Protein AF-A0A2N9NEQ3-F1 (afdb_monomer_lite)

Radius of gyration: 30.58 Å; chains: 1; bounding box: 87×59×109 Å

Sequence (287 aa):
MKTKKPVLGTISIVSLAALAAQISSAQPAGSITNQITGSTNVLWDFSQLTGELQTITLNVVKVSRGQTNGTEVSFTDSFTQDGRGKLAGSGITLVTLIPDVTQPETNTFDAKYVTRGSVTSSKGVARLTFSVTLSGRTVVGNSKHPAAERSFTAKANYALKFDAKAGQVSGRVVESAAATGLGSITETKPITDTLPSDLGDGTWTLVLNFAEAVGDKLSGIGTVTLETGQTYPFAFTGTYTSNTGESKLNLKGTGAGLGSMLKVTLHGSQLTGIMGQVAGQTVDVKE

pLDDT: mean 86.37, std 16.81, range [40.38, 98.75]

Foldseek 3Di:
DDDDDDDDDDPPPPPPPPPPPLPQFDAAAFKFKDKDADLQFFDWWCQLVQPPQQWFWAFCPDDPDDDGFTKTKGWGDTWGFFFQQKIWDWDKTWIWIQRGPVDGPTWIDIWIKIKIWGWAAGRNKIWIWIKMKIWDWTFDDDPVGHTDTWIKMKMKIWTWIQHLVVQKIWGKMWIKMDTPPPGMDIDMDIDIGGDDCSRPSRMKMKMWHWDDDDVQKTWGKIWIATPNRDIWIWTKIWGADSSQQKIWIWTATDDRSHPWIWIWIDRNSHTAWIFTGTSNYTGTDGD

Structure (mmCIF, N/CA/C/O backbone):
data_AF-A0A2N9NEQ3-F1
#
_entry.id   AF-A0A2N9NEQ3-F1
#
loop_
_atom_site.group_PDB
_atom_site.id
_atom_site.type_symbol
_atom_site.label_atom_id
_atom_site.label_alt_id
_atom_site.label_comp_id
_atom_site.label_asym_id
_atom_site.label_entity_id
_atom_site.label_seq_id
_atom_site.pdbx_PDB_ins_code
_atom_site.Cartn_x
_atom_site.Cartn_y
_atom_site.Cartn_z
_atom_site.occupancy
_atom_site.B_iso_or_equiv
_atom_site.auth_seq_id
_atom_site.auth_comp_id
_atom_site.auth_asym_id
_atom_site.auth_atom_id
_atom_site.pdbx_PDB_model_num
ATOM 1 N N . MET A 1 1 ? -62.671 -43.941 70.090 1.00 48.66 1 MET A N 1
ATOM 2 C CA . MET A 1 1 ? -61.224 -43.743 69.844 1.00 48.66 1 MET A CA 1
ATOM 3 C C . MET A 1 1 ? -60.913 -44.021 68.380 1.00 48.66 1 MET A C 1
ATOM 5 O O . MET A 1 1 ? -61.078 -45.159 67.967 1.00 48.66 1 MET A O 1
ATOM 9 N N . LYS A 1 2 ? -60.494 -43.003 67.616 1.00 43.22 2 LYS A N 1
ATOM 10 C CA . LYS A 1 2 ? -59.457 -43.070 66.563 1.00 43.22 2 LYS A CA 1
ATOM 11 C C . LYS A 1 2 ? -59.250 -41.663 65.980 1.00 43.22 2 LYS A C 1
ATOM 13 O O . LYS A 1 2 ? -60.035 -41.141 65.202 1.00 43.22 2 LYS A O 1
ATOM 18 N N . THR A 1 3 ? -58.217 -41.056 66.548 1.00 40.38 3 THR A N 1
ATOM 19 C CA . THR A 1 3 ? -57.356 -39.935 66.147 1.00 40.38 3 THR A CA 1
ATOM 20 C C . THR A 1 3 ? -57.490 -39.353 64.733 1.00 40.38 3 THR A C 1
ATOM 22 O O . THR A 1 3 ? -57.254 -40.036 63.740 1.00 40.38 3 THR A O 1
ATOM 25 N N . LYS A 1 4 ? -57.708 -38.029 64.689 1.00 45.38 4 LYS A N 1
ATOM 26 C CA . LYS A 1 4 ? -57.378 -37.126 63.573 1.00 45.38 4 LYS A CA 1
ATOM 27 C C . LYS A 1 4 ? -55.852 -36.944 63.467 1.00 45.38 4 LYS A C 1
ATOM 29 O O . LYS A 1 4 ? -55.186 -36.853 64.496 1.00 45.38 4 LYS A O 1
ATOM 34 N N . LYS A 1 5 ? -55.322 -36.786 62.250 1.00 42.53 5 LYS A N 1
ATOM 35 C CA . LYS A 1 5 ? -54.028 -36.128 61.984 1.00 42.53 5 LYS A CA 1
ATOM 36 C C . LYS A 1 5 ? -54.203 -35.124 60.836 1.00 42.53 5 LYS A C 1
ATOM 38 O O . LYS A 1 5 ? -54.590 -35.553 59.752 1.00 42.53 5 LYS A O 1
ATOM 43 N N . PRO A 1 6 ? -53.939 -33.824 61.042 1.00 51.75 6 PRO A N 1
ATOM 44 C CA . PRO A 1 6 ? -53.767 -32.872 59.956 1.00 51.75 6 PRO A CA 1
ATOM 45 C C . PRO A 1 6 ? -52.296 -32.879 59.515 1.00 51.75 6 PRO A C 1
ATOM 47 O O . PRO A 1 6 ? -51.398 -32.864 60.354 1.00 51.75 6 PRO A O 1
ATOM 50 N N . VAL A 1 7 ? -52.041 -32.897 58.208 1.00 45.59 7 VAL A N 1
ATOM 51 C CA . VAL A 1 7 ? -50.709 -32.630 57.650 1.00 45.59 7 VAL A CA 1
ATOM 52 C C . VAL A 1 7 ? -50.795 -31.286 56.936 1.00 45.59 7 VAL A C 1
ATOM 54 O O . VAL A 1 7 ? -51.298 -31.191 55.821 1.00 45.59 7 VAL A O 1
ATOM 57 N N . LEU A 1 8 ? -50.367 -30.236 57.642 1.00 45.56 8 LEU A N 1
ATOM 58 C CA . LEU A 1 8 ? -50.057 -28.927 57.076 1.00 45.56 8 LEU A CA 1
ATOM 59 C C . LEU A 1 8 ? -48.739 -29.065 56.303 1.00 45.56 8 LEU A C 1
ATOM 61 O O . LEU A 1 8 ? -47.691 -29.279 56.908 1.00 45.56 8 LEU A O 1
ATOM 65 N N . GLY A 1 9 ? -48.797 -28.966 54.978 1.00 42.09 9 GLY A N 1
ATOM 66 C CA . GLY A 1 9 ? -47.620 -28.812 54.127 1.00 42.09 9 GLY A CA 1
ATOM 67 C C . GLY A 1 9 ? -47.452 -27.345 53.753 1.00 42.09 9 GLY A C 1
ATOM 68 O O . GLY A 1 9 ? -48.099 -26.867 52.826 1.00 42.09 9 GLY A O 1
ATOM 69 N N . THR A 1 10 ? -46.613 -26.623 54.489 1.00 44.12 10 THR A N 1
ATOM 70 C CA . THR A 1 10 ? -46.221 -25.246 54.174 1.00 44.12 10 THR A CA 1
ATOM 71 C C . THR A 1 10 ? -45.213 -25.281 53.024 1.00 44.12 10 THR A C 1
ATOM 73 O O . THR A 1 10 ? -44.070 -25.691 53.216 1.00 44.12 10 THR A O 1
ATOM 76 N N . ILE A 1 11 ? -45.623 -24.885 51.817 1.00 42.94 11 ILE A N 1
ATOM 77 C CA . ILE A 1 11 ? -44.700 -24.669 50.695 1.00 42.94 11 ILE A CA 1
ATOM 78 C C . ILE A 1 11 ? -44.130 -23.257 50.846 1.00 42.94 11 ILE A C 1
ATOM 80 O O . ILE A 1 11 ? -44.766 -22.271 50.479 1.00 42.94 11 ILE A O 1
ATOM 84 N N . SER A 1 12 ? -42.932 -23.160 51.421 1.00 40.62 12 SER A N 1
ATOM 85 C CA . SER A 1 12 ? -42.130 -21.937 51.395 1.00 40.62 12 SER A CA 1
ATOM 86 C C . SER A 1 12 ? -41.572 -21.741 49.986 1.00 40.62 12 SER A C 1
ATOM 88 O O . SER A 1 12 ? -40.607 -22.395 49.594 1.00 40.62 12 SER A O 1
ATOM 90 N N . ILE A 1 13 ? -42.179 -20.836 49.219 1.00 43.28 13 ILE A N 1
ATOM 91 C CA . ILE A 1 13 ? -41.595 -20.310 47.983 1.00 43.28 13 ILE A CA 1
ATOM 92 C C . ILE A 1 13 ? -40.469 -19.364 48.406 1.00 43.28 13 ILE A C 1
ATOM 94 O O . ILE A 1 13 ? -40.703 -18.210 48.757 1.00 43.28 13 ILE A O 1
ATOM 98 N N . VAL A 1 14 ? -39.237 -19.870 48.420 1.00 45.62 14 VAL A N 1
ATOM 99 C CA . VAL A 1 14 ? -38.039 -19.034 48.516 1.00 45.62 14 VAL A CA 1
ATOM 100 C C . VAL A 1 14 ? -37.856 -18.376 47.152 1.00 45.62 14 VAL A C 1
ATOM 102 O O . VAL A 1 14 ? -37.257 -18.939 46.239 1.00 45.62 14 VAL A O 1
ATOM 105 N N . SER A 1 15 ? -38.419 -17.183 46.990 1.00 45.06 15 SER A N 1
ATOM 106 C CA . SER A 1 15 ? -38.088 -16.284 45.891 1.00 45.06 15 SER A CA 1
ATOM 107 C C . SER A 1 15 ? -36.647 -15.799 46.078 1.00 45.06 15 SER A C 1
ATOM 109 O O . SER A 1 15 ? -36.397 -14.800 46.751 1.00 45.06 15 SER A O 1
ATOM 111 N N . LEU A 1 16 ? -35.695 -16.546 45.509 1.00 45.56 16 LEU A N 1
ATOM 112 C CA . LEU A 1 16 ? -34.324 -16.097 45.276 1.00 45.56 16 LEU A CA 1
ATOM 113 C C . LEU A 1 16 ? -34.397 -14.901 44.314 1.00 45.56 16 LEU A C 1
ATOM 115 O O . LEU A 1 16 ? -34.481 -15.063 43.097 1.00 45.56 16 LEU A O 1
ATOM 119 N N . ALA A 1 17 ? -34.411 -13.688 44.861 1.00 52.09 17 ALA A N 1
ATOM 120 C CA . ALA A 1 17 ? -34.136 -12.488 44.090 1.00 52.09 17 ALA A CA 1
ATOM 121 C C . ALA A 1 17 ? -32.666 -12.561 43.658 1.00 52.09 17 ALA A C 1
ATOM 123 O O . ALA A 1 17 ? -31.763 -12.241 44.430 1.00 52.09 17 ALA A O 1
ATOM 124 N N . ALA A 1 18 ? -32.421 -13.052 42.443 1.00 52.78 18 ALA A N 1
ATOM 125 C CA . ALA A 1 18 ? -31.129 -12.929 41.795 1.00 52.78 18 ALA A CA 1
ATOM 126 C C . ALA A 1 18 ? -30.879 -11.435 41.570 1.00 52.78 18 ALA A C 1
ATOM 128 O O . ALA A 1 18 ? -31.368 -10.838 40.611 1.00 52.78 18 ALA A O 1
ATOM 129 N N . LEU A 1 19 ? -30.160 -10.818 42.506 1.00 47.53 19 LEU A N 1
ATOM 130 C CA . LEU A 1 19 ? -29.589 -9.496 42.343 1.00 47.53 19 LEU A CA 1
ATOM 131 C C . LEU A 1 19 ? -28.514 -9.636 41.260 1.00 47.53 19 LEU A C 1
ATOM 133 O O . LEU A 1 19 ? -27.358 -9.938 41.551 1.00 47.53 19 LEU A O 1
ATOM 137 N N . ALA A 1 20 ? -28.918 -9.525 39.994 1.00 53.88 20 ALA A N 1
ATOM 138 C CA . ALA A 1 20 ? -27.988 -9.380 38.890 1.00 53.88 20 ALA A CA 1
ATOM 139 C C . ALA A 1 20 ? -27.213 -8.093 39.169 1.00 53.88 20 ALA A C 1
ATOM 141 O O . ALA A 1 20 ? -27.740 -6.996 38.989 1.00 53.88 20 ALA A O 1
ATOM 142 N N . ALA A 1 21 ? -26.001 -8.233 39.704 1.00 50.25 21 ALA A N 1
ATOM 143 C CA . ALA A 1 21 ? -25.069 -7.135 39.824 1.00 50.25 21 ALA A CA 1
ATOM 144 C C . ALA A 1 21 ? -24.876 -6.594 38.407 1.00 50.25 21 ALA A C 1
ATOM 146 O O . ALA A 1 21 ? -24.200 -7.213 37.585 1.00 50.25 21 ALA A O 1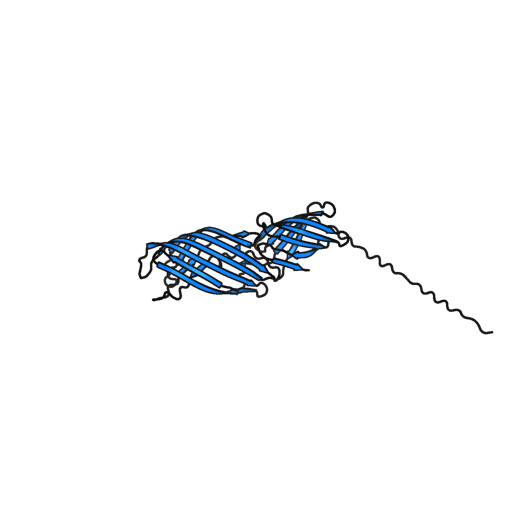
ATOM 147 N N . GLN A 1 22 ? -25.548 -5.486 38.095 1.00 54.34 22 GLN A N 1
ATOM 148 C CA . GLN A 1 22 ? -25.244 -4.704 36.914 1.00 54.34 22 GLN A CA 1
ATOM 149 C C . GLN A 1 22 ? -23.829 -4.196 37.139 1.00 54.34 22 GLN A C 1
ATOM 151 O O . GLN A 1 22 ? -23.606 -3.230 37.866 1.00 54.34 22 GLN A O 1
ATOM 156 N N . ILE A 1 23 ? -22.861 -4.919 36.585 1.00 57.09 23 ILE A N 1
ATOM 157 C CA . ILE A 1 23 ? -21.494 -4.445 36.478 1.00 57.09 23 ILE A CA 1
ATOM 158 C C . ILE A 1 23 ? -21.593 -3.283 35.497 1.00 57.09 23 ILE A C 1
ATOM 160 O O . ILE A 1 23 ? -21.572 -3.482 34.286 1.00 57.09 23 ILE A O 1
ATOM 164 N N . SER A 1 24 ? -21.804 -2.073 36.015 1.00 62.72 24 SER A N 1
ATOM 165 C CA . SER A 1 24 ? -21.681 -0.865 35.218 1.00 62.72 24 SER A CA 1
ATOM 166 C C . SER A 1 24 ? -20.237 -0.838 34.739 1.00 62.72 24 SER A C 1
ATOM 168 O O . SER A 1 24 ? -19.327 -0.572 35.531 1.00 62.72 24 SER A O 1
ATOM 170 N N . SER A 1 25 ? -19.998 -1.189 33.478 1.00 78.38 25 SER A N 1
ATOM 171 C CA . SER A 1 25 ? -18.669 -1.013 32.912 1.00 78.38 25 SER A CA 1
ATOM 172 C C . SER A 1 25 ? -18.312 0.465 33.029 1.00 78.38 25 SER A C 1
ATOM 174 O O . SER A 1 25 ? -19.167 1.334 32.854 1.00 78.38 25 SER A O 1
ATOM 176 N N . ALA A 1 26 ? -17.066 0.776 33.357 1.00 86.38 26 ALA A N 1
ATOM 177 C CA . ALA A 1 26 ? -16.624 2.157 33.286 1.00 86.38 26 ALA A CA 1
ATOM 178 C C . ALA A 1 26 ? -16.635 2.619 31.820 1.00 86.38 26 ALA A C 1
ATOM 180 O O . ALA A 1 26 ? -16.344 1.838 30.910 1.00 86.38 26 ALA A O 1
ATOM 181 N N . GLN A 1 27 ? -16.961 3.892 31.601 1.00 92.62 27 GLN A N 1
ATOM 182 C CA . GLN A 1 27 ? -16.766 4.540 30.308 1.00 92.62 27 GLN A CA 1
ATOM 183 C C . GLN A 1 27 ? -15.276 4.457 29.924 1.00 92.62 27 GLN A C 1
ATOM 185 O O . GLN A 1 27 ? -14.425 4.674 30.793 1.00 92.62 27 GLN A O 1
ATOM 190 N N . PRO A 1 28 ? -14.932 4.144 28.661 1.00 94.06 28 PRO A N 1
ATOM 191 C CA . PRO A 1 28 ? -13.536 4.073 28.247 1.00 94.06 28 PRO A CA 1
ATOM 192 C C . PRO A 1 28 ? -12.853 5.436 28.386 1.00 94.06 28 PRO A C 1
ATOM 194 O O . PRO A 1 28 ? -13.421 6.474 28.043 1.00 94.06 28 PRO A O 1
ATOM 197 N N . ALA A 1 29 ? -11.616 5.413 28.876 1.00 95.12 29 ALA A N 1
ATOM 198 C CA . ALA A 1 29 ? -10.778 6.587 29.082 1.00 95.12 29 ALA A CA 1
ATOM 199 C C . ALA A 1 29 ? -9.297 6.231 28.878 1.00 95.12 29 ALA A C 1
ATOM 201 O O . ALA A 1 29 ? -8.919 5.058 28.870 1.00 95.12 29 ALA A O 1
ATOM 202 N N . GLY A 1 30 ? -8.450 7.253 28.741 1.00 96.06 30 GLY A N 1
ATOM 203 C CA . GLY A 1 30 ? -7.011 7.072 28.557 1.00 96.06 30 GLY A CA 1
ATOM 204 C C . GLY A 1 30 ? -6.651 6.523 27.175 1.00 96.06 30 GLY A C 1
ATOM 205 O O . GLY A 1 30 ? -7.251 6.912 26.171 1.00 96.06 30 GLY A O 1
ATOM 206 N N . SER A 1 31 ? -5.639 5.654 27.127 1.00 97.69 31 SER A N 1
ATOM 207 C CA . SER A 1 31 ? -5.161 5.026 25.893 1.00 97.69 31 SER A CA 1
ATOM 208 C C . SER A 1 31 ? -5.559 3.552 25.846 1.00 97.69 31 SER A C 1
ATOM 210 O O . SER A 1 31 ? -5.313 2.815 26.801 1.00 97.69 31 SER A O 1
ATOM 212 N N . ILE A 1 32 ? -6.151 3.118 24.735 1.00 97.62 32 ILE A N 1
ATOM 213 C CA . ILE A 1 32 ? -6.492 1.718 24.460 1.00 97.62 32 ILE A CA 1
ATOM 214 C C . ILE A 1 32 ? -5.726 1.287 23.213 1.00 97.62 32 ILE A C 1
ATOM 216 O O . ILE A 1 32 ? -5.851 1.914 22.163 1.00 97.62 32 ILE A O 1
ATOM 220 N N . THR A 1 33 ? -4.956 0.207 23.319 1.00 97.69 33 THR A N 1
ATOM 221 C CA . THR A 1 33 ? -4.183 -0.363 22.207 1.00 97.69 33 THR A CA 1
ATOM 222 C C . THR A 1 33 ? -4.725 -1.741 21.865 1.00 97.69 33 THR A C 1
ATOM 224 O O . THR A 1 33 ? -4.822 -2.593 22.741 1.00 97.69 33 THR A O 1
ATOM 227 N N . ASN A 1 34 ? -5.061 -1.957 20.595 1.00 97.44 34 ASN A N 1
ATOM 228 C CA . ASN A 1 34 ? -5.568 -3.228 20.088 1.00 97.44 34 ASN A CA 1
ATOM 229 C C . ASN A 1 34 ? -4.711 -3.683 18.911 1.00 97.44 34 ASN A C 1
ATOM 231 O O . ASN A 1 34 ? -4.593 -2.960 17.921 1.00 97.44 34 ASN A O 1
ATOM 235 N N . GLN A 1 35 ? -4.142 -4.880 19.009 1.00 97.44 35 GLN A N 1
ATOM 236 C CA . GLN A 1 35 ? -3.452 -5.524 17.898 1.00 97.44 35 GLN A CA 1
ATOM 237 C C . GLN A 1 35 ? -4.456 -6.371 17.120 1.00 97.44 35 GLN A C 1
ATOM 239 O O . GLN A 1 35 ? -5.080 -7.273 17.676 1.00 97.44 35 GLN A O 1
ATOM 244 N N . ILE A 1 36 ? -4.618 -6.073 15.836 1.00 97.31 36 ILE A N 1
ATOM 245 C CA . ILE A 1 36 ? -5.536 -6.777 14.949 1.00 97.31 36 ILE A CA 1
ATOM 246 C C . ILE A 1 36 ? -4.732 -7.744 14.097 1.00 97.31 36 ILE A C 1
ATOM 248 O O . ILE A 1 36 ? -3.813 -7.351 13.380 1.00 97.31 36 ILE A O 1
ATOM 252 N N . THR A 1 37 ? -5.107 -9.014 14.183 1.00 95.75 37 THR A N 1
ATOM 253 C CA . THR A 1 37 ? -4.489 -10.114 13.445 1.00 95.75 37 THR A CA 1
ATOM 254 C C . THR A 1 37 ? -5.549 -10.867 12.641 1.00 95.75 37 THR A C 1
ATOM 256 O O . THR A 1 37 ? -6.753 -10.599 12.732 1.00 95.75 37 THR A O 1
ATOM 259 N N . GLY A 1 38 ? -5.100 -11.832 11.842 1.00 93.75 38 GLY A N 1
ATOM 260 C CA . GLY A 1 38 ? -5.969 -12.743 11.110 1.00 93.75 38 GLY A CA 1
ATOM 261 C C . GLY A 1 38 ? -6.090 -12.398 9.630 1.00 93.75 38 GLY A C 1
ATOM 262 O O . GLY A 1 38 ? -6.233 -11.245 9.222 1.00 93.75 38 GLY A O 1
ATOM 263 N N . SER A 1 39 ? -6.096 -13.445 8.808 1.00 93.31 39 SER A N 1
ATOM 264 C CA . SER A 1 39 ? -5.993 -13.331 7.351 1.00 93.31 39 SER A CA 1
ATOM 265 C C . SER A 1 39 ? -7.164 -12.608 6.686 1.00 93.31 39 SER A C 1
ATOM 267 O O . SER A 1 39 ? -7.030 -12.178 5.549 1.00 93.31 39 SER A O 1
ATOM 269 N N . THR A 1 40 ? -8.308 -12.425 7.353 1.00 94.12 40 THR A N 1
ATOM 270 C CA . THR A 1 40 ? -9.448 -11.678 6.793 1.00 94.12 40 THR A CA 1
ATOM 271 C C . THR A 1 40 ? -9.384 -10.169 7.014 1.00 94.12 40 THR A C 1
ATOM 273 O O . THR A 1 40 ? -10.141 -9.451 6.361 1.00 94.12 40 THR A O 1
ATOM 276 N N . ASN A 1 41 ? -8.506 -9.701 7.907 1.00 94.50 41 ASN A N 1
ATOM 277 C CA . ASN A 1 41 ? -8.423 -8.310 8.363 1.00 94.50 41 ASN A CA 1
ATOM 278 C C . ASN A 1 41 ? -7.043 -7.689 8.117 1.00 94.50 41 ASN A C 1
ATOM 280 O O . ASN A 1 41 ? -6.671 -6.734 8.797 1.00 94.50 41 ASN A O 1
ATOM 284 N N . VAL A 1 42 ? -6.300 -8.231 7.152 1.00 96.62 42 VAL A N 1
ATOM 285 C CA . VAL A 1 42 ? -4.975 -7.728 6.792 1.00 96.62 42 VAL A CA 1
ATOM 286 C C . VAL A 1 42 ? -5.039 -6.307 6.239 1.00 96.62 42 VAL A C 1
ATOM 288 O O . VAL A 1 42 ? -5.945 -5.958 5.473 1.00 96.62 42 VAL A O 1
ATOM 291 N N . LEU A 1 43 ? -4.043 -5.508 6.604 1.00 97.31 43 LEU A N 1
ATOM 292 C CA . LEU A 1 43 ? -3.775 -4.204 6.018 1.00 97.31 43 LEU A CA 1
ATOM 293 C C . LEU A 1 43 ? -2.318 -4.156 5.567 1.00 97.31 43 LEU A C 1
ATOM 295 O O . LEU A 1 43 ? -1.410 -4.175 6.391 1.00 97.31 43 LEU A O 1
ATOM 299 N N . TRP A 1 44 ? -2.105 -4.052 4.260 1.00 96.88 44 TRP A N 1
ATOM 300 C CA . TRP A 1 44 ? -0.767 -3.943 3.683 1.00 96.88 44 TRP A CA 1
ATOM 301 C C . TRP A 1 44 ? -0.439 -2.538 3.190 1.00 96.88 44 TRP A C 1
ATOM 303 O O . TRP A 1 44 ? -1.300 -1.827 2.662 1.00 96.88 44 TRP A O 1
ATOM 313 N N . ASP A 1 45 ? 0.831 -2.169 3.311 1.00 95.31 45 ASP A N 1
ATOM 314 C CA . ASP A 1 45 ? 1.397 -0.986 2.677 1.00 95.31 45 ASP A CA 1
ATOM 315 C C . ASP A 1 45 ? 2.125 -1.391 1.393 1.00 95.31 45 ASP A C 1
ATOM 317 O O . ASP A 1 45 ? 3.252 -1.881 1.414 1.00 95.31 45 ASP A O 1
ATOM 321 N N . PHE A 1 46 ? 1.484 -1.163 0.250 1.00 95.12 46 PHE A N 1
ATOM 322 C CA . PHE A 1 46 ? 2.058 -1.496 -1.050 1.00 95.12 46 PHE A CA 1
ATOM 323 C C . PHE A 1 46 ? 3.168 -0.529 -1.467 1.00 95.12 46 PHE A C 1
ATOM 325 O O . PHE A 1 46 ? 3.832 -0.793 -2.467 1.00 95.12 46 PHE A O 1
ATOM 332 N N . SER A 1 47 ? 3.396 0.568 -0.731 1.00 91.69 47 SER A N 1
ATOM 333 C CA . SER A 1 47 ? 4.533 1.457 -0.993 1.00 91.69 47 SER A CA 1
ATOM 334 C C . SER A 1 47 ? 5.892 0.846 -0.640 1.00 91.69 47 SER A C 1
ATOM 336 O O . SER A 1 47 ? 6.905 1.312 -1.156 1.00 91.69 47 SER A O 1
ATOM 338 N N . GLN A 1 48 ? 5.914 -0.242 0.140 1.00 88.19 48 GLN A N 1
ATOM 339 C CA . GLN A 1 48 ? 7.140 -0.985 0.457 1.00 88.19 48 GLN A CA 1
ATOM 340 C C . GLN A 1 48 ? 7.585 -1.957 -0.646 1.00 88.19 48 GLN A C 1
ATOM 342 O O . GLN A 1 48 ? 8.725 -2.414 -0.622 1.00 88.19 48 GLN A O 1
ATOM 347 N N . LEU A 1 49 ? 6.731 -2.250 -1.637 1.00 86.50 49 LEU A N 1
ATOM 348 C CA . LEU A 1 49 ? 7.062 -3.132 -2.766 1.00 86.50 49 LEU A CA 1
ATOM 349 C C . LEU A 1 49 ? 7.994 -2.433 -3.761 1.00 86.50 49 LEU A C 1
ATOM 351 O O . LEU A 1 49 ? 7.594 -2.029 -4.859 1.00 86.50 49 LEU A O 1
ATOM 355 N N . THR A 1 50 ? 9.240 -2.243 -3.345 1.00 70.62 50 THR A N 1
ATOM 356 C CA . THR A 1 50 ? 10.242 -1.507 -4.112 1.00 70.62 50 THR A CA 1
ATOM 357 C C . THR A 1 50 ? 10.956 -2.371 -5.148 1.00 70.62 50 THR A C 1
ATOM 359 O O . THR A 1 50 ? 11.398 -1.836 -6.155 1.00 70.62 50 THR A O 1
ATOM 362 N N . GLY A 1 51 ? 10.991 -3.698 -4.992 1.00 72.19 51 GLY A N 1
ATOM 363 C CA . GLY A 1 51 ? 11.573 -4.598 -5.992 1.00 72.19 51 GLY A CA 1
ATOM 364 C C . GLY A 1 51 ? 10.618 -4.914 -7.148 1.00 72.19 51 GLY A C 1
ATOM 365 O O . GLY A 1 51 ? 10.893 -4.620 -8.315 1.00 72.19 51 GLY A O 1
ATOM 366 N N . GLU A 1 52 ? 9.463 -5.495 -6.827 1.00 73.00 52 GLU A N 1
ATOM 367 C CA . GLU A 1 52 ? 8.575 -6.157 -7.791 1.00 73.00 52 GLU A CA 1
ATOM 368 C C . GLU A 1 52 ? 7.758 -5.184 -8.646 1.00 73.00 52 GLU A C 1
ATOM 370 O O . GLU A 1 52 ? 7.331 -5.537 -9.743 1.00 73.00 52 GLU A O 1
ATOM 375 N N . LEU A 1 53 ? 7.514 -3.962 -8.159 1.00 77.31 53 LEU A N 1
ATOM 376 C CA . LEU A 1 53 ? 6.732 -2.952 -8.884 1.00 77.31 53 LEU A CA 1
ATOM 377 C C . LEU A 1 53 ? 7.596 -1.915 -9.615 1.00 77.31 53 LEU A C 1
ATOM 379 O O . LEU A 1 53 ? 7.059 -1.143 -10.416 1.00 77.31 53 LEU A O 1
ATOM 383 N N . GLN A 1 54 ? 8.906 -1.884 -9.351 1.00 67.81 54 GLN A N 1
ATOM 384 C CA . GLN A 1 54 ? 9.839 -0.889 -9.904 1.00 67.81 54 GLN A CA 1
ATOM 385 C C . GLN A 1 54 ? 10.789 -1.476 -10.959 1.00 67.81 54 GLN A C 1
ATOM 387 O O . GLN A 1 54 ? 11.540 -0.752 -11.605 1.00 67.81 54 GLN A O 1
ATOM 392 N N . THR A 1 55 ? 10.697 -2.777 -11.224 1.00 67.44 55 THR A N 1
ATOM 393 C CA . THR A 1 55 ? 11.433 -3.428 -12.314 1.00 67.44 55 THR A CA 1
ATOM 394 C C . THR A 1 55 ? 10.492 -3.666 -13.497 1.00 67.44 55 THR A C 1
ATOM 396 O O . THR A 1 55 ? 9.425 -4.247 -13.322 1.00 67.44 55 THR A O 1
ATOM 399 N N . ILE A 1 56 ? 10.848 -3.199 -14.701 1.00 65.69 56 ILE A N 1
ATOM 400 C CA . ILE A 1 56 ? 10.121 -3.489 -15.949 1.00 65.69 56 ILE A CA 1
ATOM 401 C C . ILE A 1 56 ? 11.021 -4.362 -16.823 1.00 65.69 56 ILE A C 1
ATOM 403 O O . ILE A 1 56 ? 11.913 -3.878 -17.523 1.00 65.69 56 ILE A O 1
ATOM 407 N N . THR A 1 57 ? 10.785 -5.665 -16.823 1.00 66.88 57 THR A N 1
ATOM 408 C CA . THR A 1 57 ? 11.623 -6.600 -17.579 1.00 66.88 57 THR A CA 1
ATOM 409 C C . THR A 1 57 ? 10.899 -6.990 -18.857 1.00 66.88 57 THR A C 1
ATOM 411 O O . THR A 1 57 ? 10.026 -7.840 -18.814 1.00 66.88 57 THR A O 1
ATOM 414 N N . LEU A 1 58 ? 11.248 -6.437 -20.021 1.00 60.91 58 LEU A N 1
ATOM 415 C CA . LEU A 1 58 ? 10.626 -6.830 -21.293 1.00 60.91 58 LEU A CA 1
ATOM 416 C C . LEU A 1 58 ? 11.393 -7.990 -21.937 1.00 60.91 58 LEU A C 1
ATOM 418 O O . LEU A 1 58 ? 12.407 -7.810 -22.609 1.00 60.91 58 LEU A O 1
ATOM 422 N N . ASN A 1 59 ? 10.853 -9.199 -21.829 1.00 55.31 59 ASN A N 1
ATOM 423 C CA . ASN A 1 59 ? 11.401 -10.349 -22.533 1.00 55.31 59 ASN A CA 1
ATOM 424 C C . ASN A 1 59 ? 10.789 -10.370 -23.934 1.00 55.31 59 ASN A C 1
ATOM 426 O O . ASN A 1 59 ? 9.736 -10.948 -24.188 1.00 55.31 59 ASN A O 1
ATOM 430 N N . VAL A 1 60 ? 11.436 -9.703 -24.888 1.00 51.50 60 VAL A N 1
ATOM 431 C CA . VAL A 1 60 ? 10.964 -9.701 -26.277 1.00 51.50 60 VAL A CA 1
ATOM 432 C C . VAL A 1 60 ? 11.214 -11.073 -26.901 1.00 51.50 60 VAL A C 1
ATOM 434 O O . VAL A 1 60 ? 12.250 -11.329 -27.508 1.00 51.50 60 VAL A O 1
ATOM 437 N N . VAL A 1 61 ? 10.230 -11.967 -26.788 1.00 46.69 61 VAL A N 1
ATOM 438 C CA . VAL A 1 61 ? 10.289 -13.313 -27.385 1.00 46.69 61 VAL A CA 1
ATOM 439 C C . VAL A 1 61 ? 9.958 -13.292 -28.890 1.00 46.69 61 VAL A C 1
ATOM 441 O O . VAL A 1 61 ? 10.173 -14.276 -29.595 1.00 46.69 61 VAL A O 1
ATOM 444 N N . LYS A 1 62 ? 9.466 -12.174 -29.450 1.00 41.69 62 LYS A N 1
ATOM 445 C CA . LYS A 1 62 ? 9.158 -12.095 -30.890 1.00 41.69 62 LYS A CA 1
ATOM 446 C C . LYS A 1 62 ? 9.109 -10.663 -31.428 1.00 41.69 62 LYS A C 1
ATOM 448 O O . LYS A 1 62 ? 8.100 -9.976 -31.298 1.00 41.69 62 LYS A O 1
ATOM 453 N N . VAL A 1 63 ? 10.147 -10.250 -32.150 1.00 46.78 63 VAL A N 1
ATOM 454 C CA . VAL A 1 63 ? 9.992 -9.276 -33.241 1.00 46.78 63 VAL A CA 1
ATOM 455 C C . VAL A 1 63 ? 9.714 -10.059 -34.520 1.00 46.78 63 VAL A C 1
ATOM 457 O O . VAL A 1 63 ? 10.302 -11.108 -34.766 1.00 46.78 63 VAL A O 1
ATOM 460 N N . SER A 1 64 ? 8.779 -9.583 -35.338 1.00 40.47 64 SER A N 1
ATOM 461 C CA . SER A 1 64 ? 8.173 -10.328 -36.451 1.00 40.47 64 SER A CA 1
ATOM 462 C C . SER A 1 64 ? 9.130 -10.824 -37.555 1.00 40.47 64 SER A C 1
ATOM 464 O O . SER A 1 64 ? 8.646 -11.439 -38.504 1.00 40.47 64 SER A O 1
ATOM 466 N N . ARG A 1 65 ? 10.454 -10.584 -37.485 1.00 42.47 65 ARG A N 1
ATOM 467 C CA . ARG A 1 65 ? 11.435 -10.925 -38.541 1.00 42.47 65 ARG A CA 1
ATOM 468 C C . ARG A 1 65 ? 12.894 -11.166 -38.073 1.00 42.47 65 ARG A C 1
ATOM 470 O O . ARG A 1 65 ? 13.806 -10.677 -38.732 1.00 42.47 65 ARG A O 1
ATOM 477 N N . GLY A 1 66 ? 13.152 -11.902 -36.989 1.00 42.22 66 GLY A N 1
ATOM 478 C CA . GLY A 1 66 ? 14.524 -12.313 -36.607 1.00 42.22 66 GLY A CA 1
ATOM 479 C C . GLY A 1 66 ? 14.857 -12.112 -35.126 1.00 42.22 66 GLY A C 1
ATOM 480 O O . GLY A 1 66 ? 13.997 -11.628 -34.403 1.00 42.22 66 GLY A O 1
ATOM 481 N N . GLN A 1 67 ? 16.064 -12.546 -34.721 1.00 45.31 67 GLN A N 1
ATOM 482 C CA . GLN A 1 67 ? 16.480 -12.951 -33.361 1.00 45.31 67 GLN A CA 1
ATOM 483 C C . GLN A 1 67 ? 15.920 -12.153 -32.167 1.00 45.31 67 GLN A C 1
ATOM 485 O O . GLN A 1 67 ? 15.721 -10.942 -32.208 1.00 45.31 67 GLN A O 1
ATOM 490 N N . THR A 1 68 ? 15.662 -12.912 -31.099 1.00 46.31 68 THR A N 1
ATOM 491 C CA . THR A 1 68 ? 15.202 -12.486 -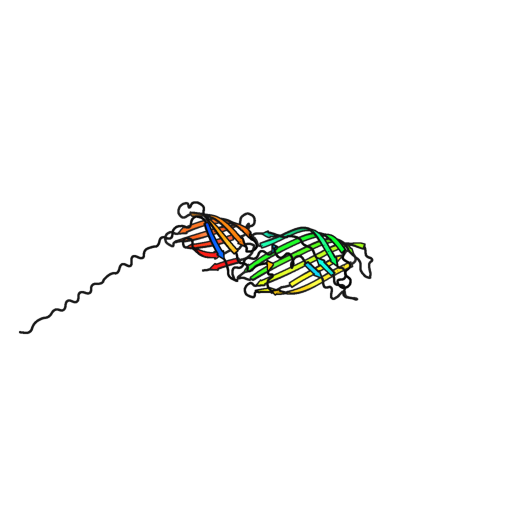29.776 1.00 46.31 68 THR A CA 1
ATOM 492 C C . THR A 1 68 ? 16.269 -11.678 -29.050 1.00 46.31 68 THR A C 1
ATOM 494 O O . THR A 1 68 ? 17.166 -12.263 -28.451 1.00 46.31 68 THR A O 1
ATOM 497 N N . ASN A 1 69 ? 16.110 -10.358 -29.040 1.00 53.94 69 ASN A N 1
ATOM 498 C CA . ASN A 1 69 ? 16.853 -9.469 -28.154 1.00 53.94 69 ASN A CA 1
ATOM 499 C C . ASN A 1 69 ? 15.848 -8.940 -27.127 1.00 53.94 69 ASN A C 1
ATOM 501 O O . ASN A 1 69 ? 14.978 -8.137 -27.468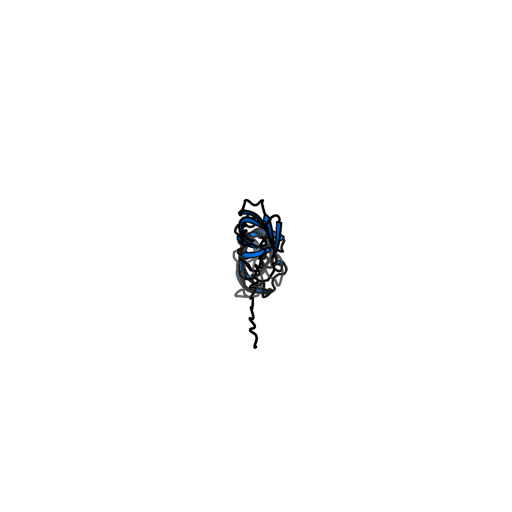 1.00 53.94 69 ASN A O 1
ATOM 505 N N . GLY A 1 70 ? 15.893 -9.472 -25.904 1.00 60.50 70 GLY A N 1
ATOM 506 C CA . GLY A 1 70 ? 15.094 -8.961 -24.788 1.00 60.50 70 GLY A CA 1
ATOM 507 C C . GLY A 1 70 ? 15.615 -7.599 -24.340 1.00 60.50 70 GLY A C 1
ATOM 508 O O . GLY A 1 70 ? 16.800 -7.319 -24.496 1.00 60.50 70 GLY A O 1
ATOM 509 N N . THR A 1 71 ? 14.738 -6.764 -23.788 1.00 68.44 71 THR A N 1
ATOM 510 C CA . THR A 1 71 ? 15.105 -5.457 -23.250 1.00 68.44 71 THR A CA 1
ATOM 511 C C . THR A 1 71 ? 14.742 -5.372 -21.777 1.00 68.44 71 THR A C 1
ATOM 513 O O . THR A 1 71 ? 13.582 -5.520 -21.415 1.00 68.44 71 THR A O 1
ATOM 516 N N . GLU A 1 72 ? 15.696 -5.069 -20.911 1.00 76.38 72 GLU A N 1
ATOM 517 C CA . GLU A 1 72 ? 15.403 -4.829 -19.496 1.00 76.38 72 GLU A CA 1
ATOM 518 C C . GLU A 1 72 ? 15.440 -3.333 -19.185 1.00 76.38 72 GLU A C 1
ATOM 520 O O . GLU A 1 72 ? 16.324 -2.623 -19.669 1.00 76.38 72 GLU A O 1
ATOM 525 N N . VAL A 1 73 ? 14.453 -2.860 -18.419 1.00 75.19 73 VAL A N 1
ATOM 526 C CA . VAL A 1 73 ? 14.340 -1.478 -17.948 1.00 75.19 73 VAL A CA 1
ATOM 527 C C . VAL A 1 73 ? 14.105 -1.495 -16.441 1.00 75.19 73 VAL A C 1
ATOM 529 O O . VAL A 1 73 ? 12.999 -1.760 -15.973 1.00 75.19 73 VAL A O 1
ATOM 532 N N . SER A 1 74 ? 15.128 -1.169 -15.663 1.00 78.31 74 SER A N 1
ATOM 533 C CA . SER A 1 74 ? 15.011 -1.069 -14.206 1.00 78.31 74 SER A CA 1
ATOM 534 C C . SER A 1 74 ? 15.175 0.373 -13.735 1.00 78.31 74 SER A C 1
ATOM 536 O O . SER A 1 74 ? 15.906 1.169 -14.335 1.00 78.31 74 SER A O 1
ATOM 538 N N . PHE A 1 75 ? 14.444 0.713 -12.676 1.00 77.38 75 PHE A N 1
ATOM 539 C CA . PHE A 1 75 ? 14.553 1.976 -11.955 1.00 77.38 75 PHE A CA 1
ATOM 540 C C . PHE A 1 75 ? 14.221 1.734 -10.478 1.00 77.38 75 PHE A C 1
ATOM 542 O O . PHE A 1 75 ? 13.642 0.708 -10.122 1.00 77.38 75 PHE A O 1
ATOM 549 N N . THR A 1 76 ? 14.599 2.661 -9.606 1.00 76.81 76 THR A N 1
ATOM 550 C CA . THR A 1 76 ? 14.328 2.542 -8.170 1.00 76.81 76 THR A CA 1
ATOM 551 C C . THR A 1 76 ? 13.833 3.879 -7.663 1.00 76.81 76 THR A C 1
ATOM 553 O O . THR A 1 76 ? 14.620 4.804 -7.488 1.00 76.81 76 THR A O 1
ATOM 556 N N . ASP A 1 77 ? 12.526 3.992 -7.435 1.00 80.12 77 ASP A N 1
ATOM 557 C CA . ASP A 1 77 ? 11.923 5.226 -6.942 1.00 80.12 77 ASP A CA 1
ATOM 558 C C . ASP A 1 77 ? 10.739 4.993 -6.035 1.00 80.12 77 ASP A C 1
ATOM 560 O O . ASP A 1 77 ? 9.848 4.188 -6.305 1.00 80.12 77 ASP A O 1
ATOM 564 N N . SER A 1 78 ? 10.671 5.812 -4.995 1.00 83.38 78 SER A N 1
ATOM 565 C CA . SER A 1 78 ? 9.568 5.778 -4.059 1.00 83.38 78 SER A CA 1
ATOM 566 C C . SER A 1 78 ? 8.251 6.232 -4.696 1.00 83.38 78 SER A C 1
ATOM 568 O O . SER A 1 78 ? 8.155 7.157 -5.506 1.00 83.38 78 SER A O 1
ATOM 570 N N . PHE A 1 79 ? 7.182 5.578 -4.271 1.00 91.62 79 PHE A N 1
ATOM 571 C CA . PHE A 1 79 ? 5.813 6.047 -4.413 1.00 91.62 79 PHE A CA 1
ATOM 572 C C . PHE A 1 79 ? 5.143 5.932 -3.047 1.00 91.62 79 PHE A C 1
ATOM 574 O O . PHE A 1 79 ? 5.669 5.288 -2.148 1.00 91.62 79 PHE A O 1
ATOM 581 N N . THR A 1 80 ? 4.002 6.584 -2.859 1.00 93.50 80 THR A N 1
ATOM 582 C CA . THR A 1 80 ? 3.320 6.630 -1.555 1.00 93.50 80 THR A CA 1
ATOM 583 C C . THR A 1 80 ? 1.899 6.106 -1.663 1.00 93.50 80 THR A C 1
ATOM 585 O O . THR A 1 80 ? 1.273 6.267 -2.713 1.00 93.50 80 THR A O 1
ATOM 588 N N . GLN A 1 81 ? 1.393 5.499 -0.583 1.00 95.50 81 GLN A N 1
ATOM 589 C CA . GLN A 1 81 ? 0.005 5.053 -0.439 1.00 95.50 81 GLN A CA 1
ATOM 590 C C . GLN A 1 81 ? -0.761 5.948 0.539 1.00 95.50 81 GLN A C 1
ATOM 592 O O . GLN A 1 81 ? -0.448 5.998 1.728 1.00 95.50 81 GLN A O 1
ATOM 597 N N . ASP A 1 82 ? -1.803 6.630 0.059 1.00 95.56 82 ASP A N 1
ATOM 598 C CA . ASP A 1 82 ? -2.655 7.464 0.915 1.00 95.56 82 ASP A CA 1
ATOM 599 C C . ASP A 1 82 ? -3.739 6.653 1.661 1.00 95.56 82 ASP A C 1
ATOM 601 O O . ASP A 1 82 ? -3.970 5.470 1.396 1.00 95.56 82 ASP A O 1
ATOM 605 N N . GLY A 1 83 ? -4.464 7.298 2.583 1.00 95.12 83 GLY A N 1
ATOM 606 C CA . GLY A 1 83 ? -5.567 6.690 3.339 1.00 95.12 83 GLY A CA 1
ATOM 607 C C . GLY A 1 83 ? -6.744 6.179 2.488 1.00 95.12 83 GLY A C 1
ATOM 608 O O . GLY A 1 83 ? -7.555 5.384 2.968 1.00 95.12 83 GLY A O 1
ATOM 609 N N . ARG A 1 84 ? -6.845 6.570 1.211 1.00 96.75 84 ARG A N 1
ATOM 610 C CA . ARG A 1 84 ? -7.825 6.033 0.242 1.00 96.75 84 ARG A CA 1
ATOM 611 C C . ARG A 1 84 ? -7.281 4.827 -0.522 1.00 96.75 84 ARG A C 1
ATOM 613 O O . ARG A 1 84 ? -7.981 4.287 -1.378 1.00 96.75 84 ARG A O 1
ATOM 620 N N . GLY A 1 85 ? -6.036 4.440 -0.254 1.00 97.00 85 GLY A N 1
ATOM 621 C CA . GLY A 1 85 ? -5.305 3.412 -0.978 1.00 97.00 85 GLY A CA 1
ATOM 622 C C . GLY A 1 85 ? -4.866 3.863 -2.360 1.00 97.00 85 GLY A C 1
ATOM 623 O O . GLY A 1 85 ? -4.634 3.014 -3.212 1.00 97.00 85 GLY A O 1
ATOM 624 N N . LYS A 1 86 ? -4.802 5.169 -2.642 1.00 97.62 86 LYS A N 1
ATOM 625 C CA . LYS A 1 86 ? -4.249 5.673 -3.902 1.00 97.62 86 LYS A CA 1
ATOM 626 C C . LYS A 1 86 ? -2.733 5.678 -3.828 1.00 97.62 86 LYS A C 1
ATOM 628 O O . LYS A 1 86 ? -2.164 6.117 -2.835 1.00 97.62 86 LYS A O 1
ATOM 633 N N . LEU A 1 87 ? -2.117 5.212 -4.909 1.00 95.94 87 LEU A N 1
ATOM 634 C CA . LEU A 1 87 ? -0.673 5.177 -5.083 1.00 95.94 87 LEU A CA 1
ATOM 635 C C . LEU A 1 87 ? -0.253 6.287 -6.038 1.00 95.94 87 LEU A C 1
ATOM 637 O O . LEU A 1 87 ? -0.858 6.436 -7.107 1.00 95.94 87 LEU A O 1
ATOM 641 N N . ALA A 1 88 ? 0.768 7.049 -5.664 1.00 95.69 88 ALA A N 1
ATOM 642 C CA . ALA A 1 88 ? 1.332 8.089 -6.515 1.00 95.69 88 ALA A CA 1
ATOM 643 C C . ALA A 1 88 ? 2.827 8.295 -6.252 1.00 95.69 88 ALA A C 1
ATOM 645 O O . ALA A 1 88 ? 3.277 8.288 -5.106 1.00 95.69 88 ALA A O 1
ATOM 646 N N . GLY A 1 89 ? 3.568 8.535 -7.329 1.00 94.44 89 GLY A N 1
ATOM 647 C CA . GLY A 1 89 ? 4.978 8.905 -7.316 1.00 94.44 89 GLY A CA 1
ATOM 648 C C . GLY A 1 89 ? 5.356 9.562 -8.641 1.00 94.44 89 GLY A C 1
ATOM 649 O O . GLY A 1 89 ? 4.741 9.308 -9.681 1.00 94.44 89 GLY A O 1
ATOM 650 N N . SER A 1 90 ? 6.329 10.464 -8.612 1.00 95.25 90 SER A N 1
ATOM 651 C CA . SER A 1 90 ? 6.875 11.069 -9.825 1.00 95.25 90 SER A CA 1
ATOM 652 C C . SER A 1 90 ? 8.187 11.769 -9.531 1.00 95.25 90 SER A C 1
ATOM 654 O O . SER A 1 90 ? 8.315 12.403 -8.486 1.00 95.25 90 SER A O 1
ATOM 656 N N . GLY A 1 91 ? 9.096 11.762 -10.495 1.00 94.31 91 GLY A N 1
ATOM 657 C CA . GLY A 1 91 ? 10.395 12.400 -10.346 1.00 94.31 91 GLY A CA 1
ATOM 658 C C . GLY A 1 91 ? 11.284 12.151 -11.552 1.00 94.31 91 GLY A C 1
ATOM 659 O O . GLY A 1 91 ? 10.794 11.852 -12.644 1.00 94.31 91 GLY A O 1
ATOM 660 N N . ILE A 1 92 ? 12.584 12.305 -11.341 1.00 92.56 92 ILE A N 1
ATOM 661 C CA . ILE A 1 92 ? 13.636 11.942 -12.288 1.00 92.56 92 ILE A CA 1
ATOM 662 C C . ILE A 1 92 ? 14.449 10.831 -11.636 1.00 92.56 92 ILE A C 1
ATOM 664 O O . ILE A 1 92 ? 14.718 10.911 -10.440 1.00 92.56 92 ILE A O 1
ATOM 668 N N . THR A 1 93 ? 14.816 9.825 -12.418 1.00 92.00 93 THR A N 1
ATOM 669 C CA . THR A 1 93 ? 15.526 8.641 -11.946 1.00 92.00 93 THR A CA 1
ATOM 670 C C . THR A 1 93 ? 16.521 8.134 -12.962 1.00 92.00 93 THR A C 1
ATOM 672 O O . THR A 1 93 ? 16.345 8.348 -14.165 1.00 92.00 93 THR A O 1
ATOM 675 N N . LEU A 1 94 ? 17.536 7.432 -12.473 1.00 90.12 94 LEU A N 1
ATOM 676 C CA . LEU A 1 94 ? 18.499 6.751 -13.315 1.00 90.12 94 LEU A CA 1
ATOM 677 C C . LEU A 1 94 ? 17.887 5.437 -13.802 1.00 90.12 94 LEU A C 1
ATOM 679 O O . LEU A 1 94 ? 17.649 4.516 -13.024 1.00 90.12 94 LEU A O 1
ATOM 683 N N . VAL A 1 95 ? 17.647 5.350 -15.104 1.00 88.31 95 VAL A N 1
ATOM 684 C CA . VAL A 1 95 ? 17.155 4.136 -15.750 1.00 88.31 95 VAL A CA 1
ATOM 685 C C . VAL A 1 95 ? 18.326 3.356 -16.307 1.00 88.31 95 VAL A C 1
ATOM 687 O O . VAL A 1 95 ? 19.175 3.916 -17.001 1.00 88.31 95 VAL A O 1
ATOM 690 N N . THR A 1 96 ? 18.325 2.051 -16.055 1.00 86.56 96 THR A N 1
ATOM 691 C CA . THR A 1 96 ? 19.230 1.108 -16.710 1.00 86.56 96 THR A CA 1
ATOM 692 C C . THR A 1 96 ? 18.486 0.409 -17.839 1.00 86.56 96 THR A C 1
ATOM 694 O O . THR A 1 96 ? 17.477 -0.251 -17.603 1.00 86.56 96 THR A O 1
ATOM 697 N N . LEU A 1 97 ? 18.972 0.577 -19.068 1.00 82.81 97 LEU A N 1
ATOM 698 C CA . LEU A 1 97 ? 18.467 -0.072 -20.271 1.00 82.81 97 LEU A CA 1
ATOM 699 C C . LEU A 1 97 ? 19.491 -1.087 -20.762 1.00 82.81 97 LEU A C 1
ATOM 701 O O . LEU A 1 97 ? 20.616 -0.722 -21.100 1.00 82.81 97 LEU A O 1
ATOM 705 N N . ILE A 1 98 ? 19.069 -2.342 -20.861 1.00 80.62 98 ILE A N 1
ATOM 706 C CA . ILE A 1 98 ? 19.841 -3.415 -21.490 1.00 80.62 98 ILE A CA 1
ATOM 707 C C . ILE A 1 98 ? 19.130 -3.745 -22.805 1.00 80.62 98 ILE A C 1
ATOM 709 O O . ILE A 1 98 ? 18.088 -4.391 -22.753 1.00 80.62 98 ILE A O 1
ATOM 713 N N . PRO A 1 99 ? 19.601 -3.270 -23.976 1.00 66.88 99 PRO A N 1
ATOM 714 C CA . PRO A 1 99 ? 18.901 -3.442 -25.254 1.00 66.88 99 PRO A CA 1
ATOM 715 C C . PRO A 1 99 ? 18.857 -4.896 -25.735 1.00 66.88 99 PRO A C 1
ATOM 717 O O . PRO A 1 99 ? 17.948 -5.265 -26.479 1.00 66.88 99 PRO A O 1
ATOM 720 N N . ASP A 1 100 ? 19.852 -5.685 -25.326 1.00 70.62 100 ASP A N 1
ATOM 721 C CA . ASP A 1 100 ? 19.964 -7.116 -25.576 1.00 70.62 100 ASP A CA 1
ATOM 722 C C . ASP A 1 100 ? 20.447 -7.828 -24.307 1.00 70.62 100 ASP A C 1
ATOM 724 O O . ASP A 1 100 ? 21.619 -7.769 -23.941 1.00 70.62 100 ASP A O 1
ATOM 728 N N . VAL A 1 101 ? 19.538 -8.527 -23.629 1.00 60.53 101 VAL A N 1
ATOM 729 C CA . VAL A 1 101 ? 19.856 -9.309 -22.418 1.00 60.53 101 VAL A CA 1
ATOM 730 C C . VAL A 1 101 ? 20.867 -10.442 -22.657 1.00 60.53 101 VAL A C 1
ATOM 732 O O . VAL A 1 101 ? 21.429 -10.966 -21.699 1.00 60.53 101 VAL A O 1
ATOM 735 N N . THR A 1 102 ? 21.122 -10.836 -23.911 1.00 59.94 102 THR A N 1
ATOM 736 C CA . THR A 1 102 ? 22.112 -11.872 -24.256 1.00 59.94 102 THR A CA 1
ATOM 737 C C . THR A 1 102 ? 23.517 -11.308 -24.493 1.00 59.94 102 THR A C 1
ATOM 739 O O . THR A 1 102 ? 24.495 -12.050 -24.397 1.00 59.94 102 THR A O 1
ATOM 742 N N . GLN A 1 103 ? 23.629 -10.001 -24.754 1.00 64.00 103 GLN A N 1
ATOM 743 C CA . GLN A 1 103 ? 24.881 -9.255 -24.908 1.00 64.00 103 GLN A CA 1
ATOM 744 C C . GLN A 1 103 ? 24.741 -7.912 -24.179 1.00 64.00 103 GLN A C 1
ATOM 746 O O . GLN A 1 103 ? 24.394 -6.909 -24.804 1.00 64.00 103 GLN A O 1
ATOM 751 N N . PRO A 1 104 ? 24.954 -7.886 -22.851 1.00 62.41 104 PRO A N 1
ATOM 752 C CA . PRO A 1 104 ? 24.576 -6.749 -22.026 1.00 62.41 104 PRO A CA 1
ATOM 753 C C . PRO A 1 104 ? 25.520 -5.564 -22.247 1.00 62.41 104 PRO A C 1
ATOM 755 O O . PRO A 1 104 ? 26.489 -5.364 -21.517 1.00 62.41 104 PRO A O 1
ATOM 758 N N . GLU A 1 105 ? 25.222 -4.748 -23.252 1.00 71.38 105 GLU A N 1
ATOM 759 C CA . GLU A 1 105 ? 25.648 -3.356 -23.269 1.00 71.38 105 GLU A CA 1
ATOM 760 C C . GLU A 1 105 ? 24.654 -2.549 -22.439 1.00 71.38 105 GLU A C 1
ATOM 762 O O . GLU A 1 105 ? 23.490 -2.378 -22.802 1.00 71.38 105 GLU A O 1
ATOM 767 N N . THR A 1 106 ? 25.111 -2.075 -21.287 1.00 76.31 106 THR A N 1
ATOM 768 C CA . THR A 1 106 ? 24.282 -1.298 -20.373 1.00 76.31 106 THR A CA 1
ATOM 769 C C . THR A 1 106 ? 24.295 0.166 -20.783 1.00 76.31 106 THR A C 1
ATOM 771 O O . THR A 1 106 ? 25.349 0.802 -20.792 1.00 76.31 106 THR A O 1
ATOM 774 N N . ASN A 1 107 ? 23.123 0.725 -21.074 1.00 82.56 107 ASN A N 1
ATOM 775 C CA . ASN A 1 107 ? 22.953 2.162 -21.229 1.00 82.56 107 ASN A CA 1
ATOM 776 C C . ASN A 1 107 ? 22.226 2.724 -20.007 1.00 82.56 107 ASN A C 1
ATOM 778 O O . ASN A 1 107 ? 21.158 2.232 -19.644 1.00 82.56 107 ASN A O 1
ATOM 782 N N . THR A 1 108 ? 22.786 3.754 -19.379 1.00 89.69 108 THR A N 1
ATOM 783 C CA . THR A 1 108 ? 22.144 4.454 -18.267 1.00 89.69 108 THR A CA 1
ATOM 784 C C . THR A 1 108 ? 21.785 5.876 -18.669 1.00 89.69 108 THR A C 1
ATOM 786 O O . THR A 1 108 ? 22.538 6.557 -19.365 1.00 89.69 108 THR A O 1
ATOM 789 N N . PHE A 1 109 ? 20.600 6.329 -18.270 1.00 92.00 109 PHE A N 1
ATOM 790 C CA . PHE A 1 109 ? 20.134 7.677 -18.581 1.00 92.00 109 PHE A CA 1
ATOM 791 C C . PHE A 1 109 ? 19.105 8.158 -17.566 1.00 92.00 109 PHE A C 1
ATOM 793 O O . PHE A 1 109 ? 18.363 7.363 -16.989 1.00 92.00 109 PHE A O 1
ATOM 800 N N . ASP A 1 110 ? 19.020 9.474 -17.402 1.00 94.75 110 ASP A N 1
ATOM 801 C CA . ASP A 1 110 ? 17.979 10.083 -16.588 1.00 94.75 110 ASP A CA 1
ATOM 802 C C . ASP A 1 110 ? 16.636 10.034 -17.323 1.00 94.75 110 ASP A C 1
ATOM 804 O O . ASP A 1 110 ? 16.482 10.522 -18.451 1.00 94.75 110 ASP A O 1
ATOM 808 N N . ALA A 1 111 ? 15.629 9.469 -16.667 1.00 94.12 111 ALA A N 1
ATOM 809 C CA . ALA A 1 111 ? 14.261 9.448 -17.151 1.00 94.12 111 ALA A CA 1
ATOM 810 C C . ALA A 1 111 ? 13.324 10.087 -16.136 1.00 94.12 111 ALA A C 1
ATOM 812 O O . ALA A 1 111 ? 13.451 9.920 -14.926 1.00 94.12 111 ALA A O 1
ATOM 813 N N . LYS A 1 112 ? 12.305 10.775 -16.641 1.00 96.25 112 LYS A N 1
ATOM 814 C CA . LYS A 1 112 ? 11.154 11.151 -15.833 1.00 96.25 112 LYS A CA 1
ATOM 815 C C . LYS A 1 112 ? 10.289 9.918 -15.598 1.00 96.25 112 LYS A C 1
ATOM 817 O O . LYS A 1 112 ? 9.869 9.290 -16.574 1.00 96.25 112 LYS A O 1
ATOM 822 N N . TYR A 1 113 ? 9.954 9.639 -14.344 1.00 94.50 113 TYR A N 1
ATOM 823 C CA . TYR A 1 113 ? 8.995 8.600 -13.982 1.00 94.50 113 TYR A CA 1
ATOM 824 C C . TYR A 1 113 ? 7.687 9.198 -13.459 1.00 94.50 113 TYR A C 1
ATOM 826 O O . TYR A 1 113 ? 7.650 10.284 -12.872 1.00 94.50 113 TYR A O 1
ATOM 834 N N . VAL A 1 114 ? 6.593 8.476 -13.688 1.00 95.69 114 VAL A N 1
ATOM 835 C CA . VAL A 1 114 ? 5.281 8.724 -13.088 1.00 95.69 114 VAL A CA 1
ATOM 836 C C . VAL A 1 114 ? 4.662 7.378 -12.738 1.00 95.69 114 VAL A C 1
ATOM 838 O O . VAL A 1 114 ? 4.465 6.543 -13.621 1.00 95.69 114 VAL A O 1
ATOM 841 N N . THR A 1 115 ? 4.304 7.192 -11.473 1.00 94.69 115 THR A N 1
ATOM 842 C CA . THR A 1 115 ? 3.573 6.026 -10.978 1.00 94.69 115 THR A CA 1
ATOM 843 C C . THR A 1 115 ? 2.193 6.434 -10.482 1.00 94.69 115 THR A C 1
ATOM 845 O O . THR A 1 115 ? 1.992 7.506 -9.903 1.00 94.69 115 THR A O 1
ATOM 848 N N . ARG A 1 116 ? 1.200 5.590 -10.757 1.00 96.94 116 ARG A N 1
ATOM 849 C CA . ARG A 1 116 ? -0.185 5.766 -10.315 1.00 96.94 116 ARG A CA 1
ATOM 850 C C . ARG A 1 116 ? -0.797 4.422 -10.005 1.00 96.94 116 ARG A C 1
ATOM 852 O O . ARG A 1 116 ? -0.590 3.462 -10.737 1.00 96.94 116 ARG A O 1
ATOM 859 N N . GLY A 1 117 ? -1.643 4.368 -8.993 1.00 97.06 117 GLY A N 1
ATOM 860 C CA . GLY A 1 117 ? -2.357 3.142 -8.706 1.00 97.06 117 GLY A CA 1
ATOM 861 C C . GLY A 1 117 ? -3.434 3.282 -7.657 1.00 97.06 117 GLY A C 1
ATOM 862 O O . GLY A 1 117 ? -3.740 4.369 -7.158 1.00 97.06 117 GLY A O 1
ATOM 863 N N . SER A 1 118 ? -4.028 2.146 -7.337 1.00 97.81 118 SER A N 1
ATOM 864 C CA . SER A 1 118 ? -4.923 2.021 -6.209 1.00 97.81 118 SER A CA 1
ATOM 865 C C . SER A 1 118 ? -4.965 0.606 -5.671 1.00 97.81 118 SER A C 1
ATOM 867 O O . SER A 1 118 ? -4.917 -0.358 -6.438 1.00 97.81 118 SER A O 1
ATOM 869 N N . VAL A 1 119 ? -5.166 0.524 -4.367 1.00 97.94 119 VAL A N 1
ATOM 870 C CA . VAL A 1 119 ? -5.403 -0.693 -3.611 1.00 97.94 119 VAL A CA 1
ATOM 871 C C . VAL A 1 119 ? -6.850 -0.685 -3.144 1.00 97.94 119 VAL A C 1
ATOM 873 O O . VAL A 1 119 ? -7.366 0.321 -2.659 1.00 97.94 119 VAL A O 1
ATOM 876 N N . THR A 1 120 ? -7.507 -1.824 -3.303 1.00 97.50 120 THR A N 1
ATOM 877 C CA . THR A 1 120 ? -8.787 -2.125 -2.655 1.00 97.50 120 THR A CA 1
ATOM 878 C C . THR A 1 120 ? -8.677 -3.482 -1.990 1.00 97.50 120 THR A C 1
ATOM 880 O O . THR A 1 120 ? -7.911 -4.311 -2.469 1.00 97.50 120 THR A O 1
ATOM 883 N N . SER A 1 121 ? -9.420 -3.761 -0.925 1.00 96.56 121 SER A N 1
ATOM 884 C CA . SER A 1 121 ? -9.475 -5.129 -0.402 1.00 96.56 121 SER A CA 1
ATOM 885 C C . SER A 1 121 ? -10.858 -5.517 0.079 1.00 96.56 121 SER A C 1
ATOM 887 O O . SER A 1 121 ? -11.714 -4.673 0.326 1.00 96.56 121 SER A O 1
ATOM 889 N N . SER A 1 122 ? -11.079 -6.821 0.187 1.00 93.69 122 SER A N 1
ATOM 890 C CA . SER A 1 122 ? -12.239 -7.390 0.857 1.00 93.69 122 SER A CA 1
ATOM 891 C C . SER A 1 122 ? -11.878 -8.768 1.393 1.00 93.69 122 SER A C 1
ATOM 893 O O . SER A 1 122 ? -11.324 -9.581 0.653 1.00 93.69 122 SER A O 1
ATOM 895 N N . LYS A 1 123 ? -12.207 -9.037 2.663 1.00 92.94 123 LYS A N 1
ATOM 896 C CA . LYS A 1 123 ? -12.084 -10.360 3.302 1.00 92.94 123 LYS A CA 1
ATOM 897 C C . LYS A 1 123 ? -10.705 -11.009 3.111 1.00 92.94 123 LYS A C 1
ATOM 899 O O . LYS A 1 123 ? -10.619 -12.162 2.695 1.00 92.94 123 LYS A O 1
ATOM 904 N N . GLY A 1 124 ? -9.636 -10.260 3.369 1.00 93.38 124 GLY A N 1
ATOM 905 C CA . GLY A 1 124 ? -8.272 -10.784 3.249 1.00 93.38 124 GLY A CA 1
ATOM 906 C C . GLY A 1 124 ? -7.686 -10.828 1.841 1.00 93.38 124 GLY A C 1
ATOM 907 O O . GLY A 1 124 ? -6.584 -11.335 1.645 1.00 93.38 124 GLY A O 1
ATOM 908 N N . VAL A 1 125 ? -8.417 -10.323 0.845 1.00 97.31 125 VAL A N 1
ATOM 909 C CA . VAL A 1 125 ? -7.951 -10.257 -0.539 1.00 97.31 125 VAL A CA 1
ATOM 910 C C . VAL A 1 125 ? -7.766 -8.805 -0.943 1.00 97.31 125 VAL A C 1
ATOM 912 O O . VAL A 1 125 ? -8.756 -8.087 -1.102 1.00 97.31 125 VAL A O 1
ATOM 915 N N . ALA A 1 126 ? -6.523 -8.385 -1.169 1.00 97.81 126 ALA A N 1
ATOM 916 C CA . ALA A 1 126 ? -6.207 -7.080 -1.735 1.00 97.81 126 ALA A CA 1
ATOM 917 C C . ALA A 1 126 ? -6.072 -7.160 -3.261 1.00 97.81 126 ALA A C 1
ATOM 919 O O . ALA A 1 126 ? -5.578 -8.132 -3.825 1.00 97.81 126 ALA A O 1
ATOM 920 N N . ARG A 1 127 ? -6.541 -6.125 -3.949 1.00 98.12 127 ARG A N 1
ATOM 921 C CA . ARG A 1 127 ? -6.465 -5.939 -5.395 1.00 98.12 127 ARG A CA 1
ATOM 922 C C . ARG A 1 127 ? -5.713 -4.651 -5.664 1.00 98.12 127 ARG A C 1
ATOM 924 O O . ARG A 1 127 ? -6.196 -3.570 -5.321 1.00 98.12 127 ARG A O 1
ATOM 931 N N . LEU A 1 128 ? -4.563 -4.789 -6.305 1.00 97.75 128 LEU A N 1
ATOM 932 C CA . LEU A 1 128 ? -3.693 -3.700 -6.706 1.00 97.75 128 LEU A CA 1
ATOM 933 C C . LEU A 1 128 ? -3.854 -3.452 -8.204 1.00 97.75 128 LEU A C 1
ATOM 935 O O . LEU A 1 128 ? -3.701 -4.356 -9.024 1.00 97.75 128 LEU A O 1
ATOM 939 N N . THR A 1 129 ? -4.135 -2.206 -8.562 1.00 97.62 129 THR A N 1
ATOM 940 C CA . THR A 1 129 ? -3.908 -1.693 -9.915 1.00 97.62 129 THR A CA 1
ATOM 941 C C . THR A 1 129 ? -2.776 -0.690 -9.834 1.00 97.62 129 THR A C 1
ATOM 943 O O . THR A 1 129 ? -2.901 0.288 -9.103 1.00 97.62 129 THR A O 1
ATOM 946 N N . PHE A 1 130 ? -1.691 -0.913 -10.563 1.00 96.56 130 PHE A N 1
ATOM 947 C CA . PHE A 1 130 ? -0.521 -0.038 -10.541 1.00 96.56 130 PHE A CA 1
ATOM 948 C C . PHE A 1 130 ? -0.003 0.177 -11.957 1.00 96.56 130 PHE A C 1
ATOM 950 O O . PHE A 1 130 ? 0.009 -0.740 -12.769 1.00 96.56 130 PHE A O 1
ATOM 957 N N . SER A 1 131 ? 0.382 1.402 -12.274 1.00 95.19 131 SER A N 1
ATOM 958 C CA . SER A 1 131 ? 0.880 1.801 -13.579 1.00 95.19 131 SER A CA 1
ATOM 959 C C . SER A 1 131 ? 2.110 2.661 -13.383 1.00 95.19 131 SER A C 1
ATOM 961 O O . SER A 1 131 ? 2.072 3.638 -12.635 1.00 95.19 131 SER A O 1
ATOM 963 N N . VAL A 1 132 ? 3.178 2.316 -14.085 1.00 93.94 132 VAL A N 1
ATOM 964 C CA . VAL A 1 132 ? 4.396 3.110 -14.183 1.00 93.94 132 VAL A CA 1
ATOM 965 C C . VAL A 1 132 ? 4.588 3.553 -15.626 1.00 93.94 132 VAL A C 1
ATOM 967 O O . VAL A 1 132 ? 4.331 2.803 -16.568 1.00 93.94 132 VAL A O 1
ATOM 970 N N . THR A 1 133 ? 5.041 4.789 -15.806 1.00 94.62 133 THR A N 1
ATOM 971 C CA . THR A 1 133 ? 5.531 5.318 -17.078 1.00 94.62 133 THR A CA 1
ATOM 972 C C . THR A 1 133 ? 6.886 5.976 -16.871 1.00 94.62 133 THR A C 1
ATOM 974 O O . THR A 1 133 ? 7.021 6.849 -16.018 1.00 94.62 133 THR A O 1
ATOM 977 N N . LEU A 1 134 ? 7.852 5.594 -17.698 1.00 94.56 134 LEU A N 1
ATOM 978 C CA . LEU A 1 134 ? 9.172 6.197 -17.820 1.00 94.56 134 LEU A CA 1
ATOM 979 C C . LEU A 1 134 ? 9.264 6.921 -19.159 1.00 94.56 134 LEU A C 1
ATOM 981 O O . LEU A 1 134 ? 8.799 6.406 -20.177 1.00 94.56 134 LEU A O 1
ATOM 985 N N . SER A 1 135 ? 9.887 8.094 -19.176 1.00 95.06 135 SER A N 1
ATOM 986 C CA . SER A 1 135 ? 10.147 8.852 -20.400 1.00 95.06 135 SER A CA 1
ATOM 987 C C . SER A 1 135 ? 11.477 9.588 -20.313 1.00 95.06 135 SER A C 1
ATOM 989 O O . SER A 1 135 ? 11.725 10.284 -19.332 1.00 95.06 135 SER A O 1
ATOM 991 N N . GLY A 1 136 ? 12.311 9.471 -21.341 1.00 95.56 136 GLY A N 1
ATOM 992 C CA . GLY A 1 136 ? 13.633 10.094 -21.369 1.00 95.56 136 GLY A CA 1
ATOM 993 C C . GLY A 1 136 ? 14.228 10.124 -22.770 1.00 95.56 136 GLY A C 1
ATOM 994 O O . GLY A 1 136 ? 13.534 9.877 -23.763 1.00 95.56 136 GLY A O 1
ATOM 995 N N . ARG A 1 137 ? 15.518 10.438 -22.854 1.00 94.50 137 ARG A N 1
ATOM 996 C CA . ARG A 1 137 ? 16.314 10.330 -24.080 1.00 94.50 137 ARG A CA 1
ATOM 997 C C . ARG A 1 137 ? 17.483 9.401 -23.804 1.00 94.50 137 ARG A C 1
ATOM 999 O O . ARG A 1 137 ? 18.107 9.503 -22.758 1.00 94.50 137 ARG A O 1
ATOM 1006 N N . THR A 1 138 ? 17.747 8.488 -24.727 1.00 92.31 138 THR A N 1
ATOM 1007 C CA . THR A 1 138 ? 18.838 7.521 -24.594 1.00 92.31 138 THR A CA 1
ATOM 1008 C C . THR A 1 138 ? 19.395 7.152 -25.961 1.00 92.31 138 THR A C 1
ATOM 1010 O O . THR A 1 138 ? 18.747 7.380 -26.988 1.00 92.31 138 THR A O 1
ATOM 1013 N N . VAL A 1 139 ? 20.607 6.606 -25.987 1.00 88.25 139 VAL A N 1
ATOM 1014 C CA . VAL A 1 139 ? 21.242 6.125 -27.215 1.00 88.25 139 VAL A CA 1
ATOM 1015 C C . VAL A 1 139 ? 20.770 4.703 -27.482 1.00 88.25 139 VAL A C 1
ATOM 1017 O O . VAL A 1 139 ? 21.074 3.777 -26.736 1.00 88.25 139 VAL A O 1
ATOM 1020 N N . VAL A 1 140 ? 20.002 4.528 -28.554 1.00 85.94 140 VAL A N 1
ATOM 1021 C CA . VAL A 1 140 ? 19.416 3.235 -28.912 1.00 85.94 140 VAL A CA 1
ATOM 1022 C C . VAL A 1 140 ? 19.323 3.093 -30.433 1.00 85.94 140 VAL A C 1
ATOM 1024 O O . VAL A 1 140 ? 19.093 4.059 -31.170 1.00 85.94 140 VAL A O 1
ATOM 1027 N N . GLY A 1 141 ? 19.547 1.875 -30.919 1.00 81.19 141 GLY A N 1
ATOM 1028 C CA . GLY A 1 141 ? 19.522 1.508 -32.333 1.00 81.19 141 GLY A CA 1
ATOM 1029 C C . GLY A 1 141 ? 19.052 0.068 -32.524 1.00 81.19 141 GLY A C 1
ATOM 1030 O O . GLY A 1 141 ? 18.768 -0.637 -31.561 1.00 81.19 141 GLY A O 1
ATOM 1031 N N . ASN A 1 142 ? 18.937 -0.362 -33.776 1.00 79.81 142 ASN A N 1
ATOM 1032 C CA . ASN A 1 142 ? 18.685 -1.754 -34.142 1.00 79.81 142 ASN A CA 1
ATOM 1033 C C . ASN A 1 142 ? 19.374 -2.084 -35.478 1.00 79.81 142 ASN A C 1
ATOM 1035 O O . ASN A 1 142 ? 20.026 -1.235 -36.079 1.00 79.81 142 ASN A O 1
ATOM 1039 N N . SER A 1 143 ? 19.194 -3.300 -35.993 1.00 77.75 143 SER A N 1
ATOM 1040 C CA . SER A 1 143 ? 19.824 -3.739 -37.251 1.00 77.75 143 SER A CA 1
ATOM 1041 C C . SER A 1 143 ? 19.486 -2.888 -38.485 1.00 77.75 143 SER A C 1
ATOM 1043 O O . SER A 1 143 ? 20.196 -2.956 -39.484 1.00 77.75 143 SER A O 1
ATOM 1045 N N . LYS A 1 144 ? 18.412 -2.088 -38.443 1.00 80.06 144 LYS A N 1
ATOM 1046 C CA . LYS A 1 144 ? 17.970 -1.216 -39.545 1.00 80.06 144 LYS A CA 1
ATOM 1047 C C . LYS A 1 144 ? 18.267 0.262 -39.315 1.00 80.06 144 LYS A C 1
ATOM 1049 O O . LYS A 1 144 ? 18.208 1.044 -40.261 1.00 80.06 144 LYS A O 1
ATOM 1054 N N . HIS A 1 145 ? 18.543 0.657 -38.077 1.00 78.88 145 HIS A N 1
ATOM 1055 C CA . HIS A 1 145 ? 18.714 2.048 -37.686 1.00 78.88 145 HIS A CA 1
ATOM 1056 C C . HIS A 1 145 ? 19.918 2.171 -36.750 1.00 78.88 145 HIS A C 1
ATOM 1058 O O . HIS A 1 145 ? 19.899 1.563 -35.679 1.00 78.88 145 HIS A O 1
ATOM 1064 N N . PRO A 1 146 ? 20.932 2.985 -37.093 1.00 86.06 146 PRO A N 1
ATOM 1065 C CA . PRO A 1 146 ? 22.115 3.128 -36.255 1.00 86.06 146 PRO A CA 1
ATOM 1066 C C . PRO A 1 146 ? 21.757 3.660 -34.863 1.00 86.06 146 PRO A C 1
ATOM 1068 O O . PRO A 1 146 ? 20.734 4.343 -34.678 1.00 86.06 146 PRO A O 1
ATOM 1071 N N . ALA A 1 147 ? 22.629 3.346 -33.902 1.00 86.69 147 ALA A N 1
ATOM 1072 C CA . ALA A 1 147 ? 22.574 3.893 -32.557 1.00 86.69 147 ALA A CA 1
ATOM 1073 C C . ALA A 1 147 ? 22.615 5.424 -32.628 1.00 86.69 147 ALA A C 1
ATOM 1075 O O . ALA A 1 147 ? 23.522 6.016 -33.209 1.00 86.69 147 ALA A O 1
ATOM 1076 N N . ALA A 1 148 ? 21.585 6.055 -32.080 1.00 89.38 148 ALA A N 1
ATOM 1077 C CA . ALA A 1 148 ? 21.448 7.500 -32.032 1.00 89.38 148 ALA A CA 1
ATOM 1078 C C . ALA A 1 148 ? 20.664 7.878 -30.779 1.00 89.38 148 ALA A C 1
ATOM 1080 O O . ALA A 1 148 ? 19.925 7.056 -30.232 1.00 89.38 148 ALA A O 1
ATOM 1081 N N . GLU A 1 149 ? 20.797 9.127 -30.347 1.00 93.31 149 GLU A N 1
ATOM 1082 C CA . GLU A 1 149 ? 19.974 9.651 -29.268 1.00 93.31 149 GLU A CA 1
ATOM 1083 C C . GLU A 1 149 ? 18.505 9.730 -29.720 1.00 93.31 149 GLU A C 1
ATOM 1085 O O . GLU A 1 149 ? 18.170 10.379 -30.715 1.00 93.31 149 GLU A O 1
ATOM 1090 N N . ARG A 1 150 ? 17.616 9.037 -29.006 1.00 92.44 150 ARG A N 1
ATOM 1091 C CA . ARG A 1 150 ? 16.190 8.924 -29.332 1.00 92.44 150 ARG A CA 1
ATOM 1092 C C . ARG A 1 150 ? 15.348 9.141 -28.087 1.00 92.44 150 ARG A C 1
ATOM 1094 O O . ARG A 1 150 ? 15.733 8.754 -26.986 1.00 92.44 150 ARG A O 1
ATOM 1101 N N . SER A 1 151 ? 14.161 9.717 -28.270 1.00 94.62 151 SER A N 1
ATOM 1102 C CA . SER A 1 151 ? 13.148 9.713 -27.214 1.00 94.62 151 SER A CA 1
ATOM 1103 C C . SER A 1 151 ? 12.718 8.279 -26.935 1.00 94.62 151 SER A C 1
ATOM 1105 O O . SER A 1 151 ? 12.416 7.529 -27.866 1.00 94.62 151 SER A O 1
ATOM 1107 N N . PHE A 1 152 ? 12.682 7.932 -25.656 1.00 92.06 152 PHE A N 1
ATOM 1108 C CA . PHE A 1 152 ? 12.353 6.614 -25.141 1.00 92.06 152 PHE A CA 1
ATOM 1109 C C . PHE A 1 152 ? 11.160 6.706 -24.192 1.00 92.06 152 PHE A C 1
ATOM 1111 O O . PHE A 1 152 ? 11.005 7.679 -23.448 1.00 92.06 152 PHE A O 1
ATOM 1118 N N . THR A 1 153 ? 10.294 5.700 -24.218 1.00 93.75 153 THR A N 1
ATOM 1119 C CA . THR A 1 153 ? 9.192 5.553 -23.268 1.00 93.75 153 THR A CA 1
ATOM 1120 C C . THR A 1 153 ? 9.031 4.090 -22.901 1.00 93.75 153 THR A C 1
ATOM 1122 O O . THR A 1 153 ? 8.925 3.257 -23.795 1.00 93.75 153 THR A O 1
ATOM 1125 N N . ALA A 1 154 ? 8.938 3.791 -21.609 1.00 92.19 154 ALA A N 1
ATOM 1126 C CA . ALA A 1 154 ? 8.578 2.471 -21.102 1.00 92.19 154 ALA A CA 1
ATOM 1127 C C . ALA A 1 154 ? 7.365 2.573 -20.176 1.00 92.19 154 ALA A C 1
ATOM 1129 O O . ALA A 1 154 ? 7.163 3.590 -19.512 1.00 92.19 154 ALA A O 1
ATOM 1130 N N . LYS A 1 155 ? 6.520 1.545 -20.162 1.00 93.31 155 LYS A N 1
ATOM 1131 C CA . LYS A 1 155 ? 5.326 1.478 -19.317 1.00 93.31 155 LYS A CA 1
ATOM 1132 C C . LYS A 1 155 ? 5.119 0.064 -18.809 1.00 93.31 155 LYS A C 1
ATOM 1134 O O . LYS A 1 155 ? 5.231 -0.866 -19.600 1.00 93.31 155 LYS A O 1
ATOM 1139 N N . ALA A 1 156 ? 4.703 -0.078 -17.557 1.00 93.25 156 ALA A N 1
ATOM 1140 C CA . ALA A 1 156 ? 4.196 -1.337 -17.020 1.00 93.25 156 ALA A CA 1
ATOM 1141 C C . ALA A 1 156 ? 2.878 -1.105 -16.283 1.00 93.25 156 ALA A C 1
ATOM 1143 O O . ALA A 1 156 ? 2.717 -0.117 -15.569 1.00 93.25 156 ALA A O 1
ATOM 1144 N N . ASN A 1 157 ? 1.915 -1.999 -16.498 1.00 95.31 157 ASN A N 1
ATOM 1145 C CA . ASN A 1 157 ? 0.593 -1.961 -15.886 1.00 95.31 157 ASN A CA 1
ATOM 1146 C C . ASN A 1 157 ? 0.322 -3.286 -15.182 1.00 95.31 157 ASN A C 1
ATOM 1148 O O . ASN A 1 157 ? 0.137 -4.316 -15.829 1.00 95.31 157 ASN A O 1
ATOM 1152 N N . TYR A 1 158 ? 0.254 -3.231 -13.863 1.00 95.81 158 TYR A N 1
ATOM 1153 C CA . TYR A 1 158 ? 0.023 -4.347 -12.969 1.00 95.81 158 TYR A CA 1
ATOM 1154 C C . TYR A 1 158 ? -1.446 -4.398 -12.564 1.00 95.81 158 TYR A C 1
ATOM 1156 O O . TYR A 1 158 ? -2.037 -3.397 -12.148 1.00 95.81 158 TYR A O 1
ATOM 1164 N N . ALA A 1 159 ? -2.024 -5.589 -12.657 1.00 97.62 159 ALA A N 1
ATOM 1165 C CA . ALA A 1 159 ? -3.323 -5.921 -12.094 1.00 97.62 159 ALA A CA 1
ATOM 1166 C C . ALA A 1 159 ? -3.150 -7.181 -11.244 1.00 97.62 159 ALA A C 1
ATOM 1168 O O . ALA A 1 159 ? -3.196 -8.296 -11.770 1.00 97.62 159 ALA A O 1
ATOM 1169 N N . LEU A 1 160 ? -2.905 -6.985 -9.948 1.00 97.69 160 LEU A N 1
ATOM 1170 C CA . LEU A 1 160 ? -2.520 -8.035 -9.006 1.00 97.69 160 LEU A CA 1
ATOM 1171 C C . LEU A 1 160 ? -3.590 -8.248 -7.934 1.00 97.69 160 LEU A C 1
ATOM 1173 O O . LEU A 1 160 ? -4.308 -7.329 -7.538 1.00 97.69 160 LEU A O 1
ATOM 1177 N N . LYS A 1 161 ? -3.683 -9.485 -7.463 1.00 97.94 161 LYS A N 1
ATOM 1178 C CA . LYS A 1 161 ? -4.517 -9.961 -6.365 1.00 97.94 161 LYS A CA 1
ATOM 1179 C C . LYS A 1 161 ? -3.594 -10.611 -5.336 1.00 97.94 161 LYS A C 1
ATOM 1181 O O . LYS A 1 161 ? -2.947 -11.600 -5.661 1.00 97.94 161 LYS A O 1
ATOM 1186 N N . PHE A 1 162 ? -3.602 -10.101 -4.115 1.00 97.69 162 PHE A N 1
ATOM 1187 C CA . PHE A 1 162 ? -2.876 -10.626 -2.962 1.00 97.69 162 PHE A CA 1
ATOM 1188 C C . PHE A 1 162 ? -3.889 -11.298 -2.038 1.00 97.69 162 PHE A C 1
ATOM 1190 O O . PHE A 1 162 ? -4.882 -10.676 -1.659 1.00 97.69 162 PHE A O 1
ATOM 1197 N N . ASP A 1 163 ? -3.696 -12.578 -1.740 1.00 97.62 163 ASP A N 1
ATOM 1198 C CA . ASP A 1 163 ? -4.632 -13.403 -0.978 1.00 97.62 163 ASP A CA 1
ATOM 1199 C C . ASP A 1 163 ? -3.959 -13.883 0.310 1.00 97.62 163 ASP A C 1
ATOM 1201 O O . ASP A 1 163 ? -3.144 -14.806 0.288 1.00 97.62 163 ASP A O 1
ATOM 1205 N N . ALA A 1 164 ? -4.300 -13.248 1.435 1.00 96.69 164 ALA A N 1
ATOM 1206 C CA . ALA A 1 164 ? -3.687 -13.532 2.732 1.00 96.69 164 ALA A CA 1
ATOM 1207 C C . ALA A 1 164 ? -3.962 -14.956 3.218 1.00 96.69 164 ALA A C 1
ATOM 1209 O O . ALA A 1 164 ? -3.159 -15.537 3.941 1.00 96.69 164 ALA A O 1
ATOM 1210 N N . LYS A 1 165 ? -5.102 -15.539 2.830 1.00 95.94 165 LYS A N 1
ATOM 1211 C CA . LYS A 1 165 ? -5.464 -16.897 3.240 1.00 95.94 165 LYS A CA 1
ATOM 1212 C C . LYS A 1 165 ? -4.711 -17.942 2.424 1.00 95.94 165 LYS A C 1
ATOM 1214 O O . LYS A 1 165 ? -4.309 -18.960 2.976 1.00 95.94 165 LYS A O 1
ATOM 1219 N N . ALA A 1 166 ? -4.562 -17.709 1.121 1.00 96.56 166 ALA A N 1
ATOM 1220 C CA . ALA A 1 166 ? -3.800 -18.600 0.252 1.00 96.56 166 ALA A CA 1
ATOM 1221 C C . ALA A 1 166 ? -2.281 -18.407 0.382 1.00 96.56 166 ALA A C 1
ATOM 1223 O O . ALA A 1 166 ? -1.534 -19.291 -0.026 1.00 96.56 166 ALA A O 1
ATOM 1224 N N . GLY A 1 167 ? -1.824 -17.268 0.914 1.00 96.06 167 GLY A N 1
ATOM 1225 C CA . GLY A 1 167 ? -0.404 -16.920 0.955 1.00 96.06 167 GLY A CA 1
ATOM 1226 C C . GLY A 1 167 ? 0.176 -16.668 -0.439 1.00 96.06 167 GLY A C 1
ATOM 1227 O O . GLY A 1 167 ? 1.350 -16.940 -0.678 1.00 96.06 167 GLY A O 1
ATOM 1228 N N . GLN A 1 168 ? -0.651 -16.194 -1.379 1.00 96.88 168 GLN A N 1
ATOM 1229 C CA . GLN A 1 168 ? -0.283 -16.072 -2.791 1.00 96.88 168 GLN A CA 1
ATOM 1230 C C . GLN A 1 168 ? -0.619 -14.704 -3.381 1.00 96.88 168 GLN A C 1
ATOM 1232 O O . GLN A 1 168 ? -1.636 -14.086 -3.048 1.00 96.88 168 GLN A O 1
ATOM 1237 N N . VAL A 1 169 ? 0.199 -14.287 -4.345 1.00 96.75 169 VAL A N 1
ATOM 1238 C CA . VAL A 1 169 ? -0.094 -13.212 -5.289 1.00 96.75 169 VAL A CA 1
ATOM 1239 C C . VAL A 1 169 ? -0.386 -13.805 -6.666 1.00 96.75 169 VAL A C 1
ATOM 1241 O O . VAL A 1 169 ? 0.254 -14.748 -7.121 1.00 96.75 169 VAL A O 1
ATOM 1244 N N . SER A 1 170 ? -1.386 -13.262 -7.351 1.00 97.38 170 SER A N 1
ATOM 1245 C CA . SER A 1 170 ? -1.748 -13.672 -8.709 1.00 97.38 170 SER A CA 1
ATOM 1246 C C . SER A 1 170 ? -2.205 -12.481 -9.535 1.00 97.38 170 SER A C 1
ATOM 1248 O O . SER A 1 170 ? -2.710 -11.500 -8.995 1.00 97.38 170 SER A O 1
ATOM 1250 N N . GLY A 1 171 ? -2.072 -12.543 -10.854 1.00 97.12 171 GLY A N 1
ATOM 1251 C CA . GLY A 1 171 ? -2.559 -11.475 -11.715 1.00 97.12 171 GLY A CA 1
ATOM 1252 C C . GLY A 1 171 ? -1.863 -11.435 -13.055 1.00 97.12 171 GLY A C 1
ATOM 1253 O O . GLY A 1 171 ? -1.524 -12.469 -13.630 1.00 97.12 171 GLY A O 1
ATOM 1254 N N . ARG A 1 172 ? -1.678 -10.223 -13.569 1.00 95.69 172 ARG A N 1
ATOM 1255 C CA . ARG A 1 172 ? -0.919 -9.995 -14.795 1.00 95.69 172 ARG A CA 1
ATOM 1256 C C . ARG A 1 172 ? -0.184 -8.667 -14.763 1.00 95.69 172 ARG A C 1
ATOM 1258 O O . ARG A 1 172 ? -0.639 -7.718 -14.121 1.00 95.69 172 ARG A O 1
ATOM 1265 N N . VAL A 1 173 ? 0.872 -8.599 -15.558 1.00 94.06 173 VAL A N 1
ATOM 1266 C CA . VAL A 1 173 ? 1.544 -7.360 -15.935 1.00 94.06 173 VAL A CA 1
ATOM 1267 C C . VAL A 1 173 ? 1.485 -7.195 -17.453 1.00 94.06 173 VAL A C 1
ATOM 1269 O O . VAL A 1 173 ? 1.597 -8.167 -18.203 1.00 94.06 173 VAL A O 1
ATOM 1272 N N . VAL A 1 174 ? 1.240 -5.966 -17.904 1.00 93.19 174 VAL A N 1
ATOM 1273 C CA . VAL A 1 174 ? 1.347 -5.559 -19.309 1.00 93.19 174 VAL A CA 1
ATOM 1274 C C . VAL A 1 174 ? 2.449 -4.525 -19.413 1.00 93.19 174 VAL A C 1
ATOM 1276 O O . VAL A 1 174 ? 2.316 -3.422 -18.880 1.00 93.19 174 VAL A O 1
ATOM 1279 N N . GLU A 1 175 ? 3.510 -4.872 -20.119 1.00 90.44 175 GLU A N 1
ATOM 1280 C CA . GLU A 1 175 ? 4.723 -4.076 -20.237 1.00 90.44 175 GLU A CA 1
ATOM 1281 C C . GLU A 1 175 ? 4.876 -3.610 -21.686 1.00 90.44 175 GLU A C 1
ATOM 1283 O O . GLU A 1 175 ? 4.508 -4.316 -22.624 1.00 90.44 175 GLU A O 1
ATOM 1288 N N . SER A 1 176 ? 5.415 -2.415 -21.900 1.00 89.81 176 SER A N 1
ATOM 1289 C CA . SER A 1 176 ? 5.717 -1.907 -23.238 1.00 89.81 176 SER A CA 1
ATOM 1290 C C . SER A 1 176 ? 6.903 -0.958 -23.217 1.00 89.81 176 SER A C 1
ATOM 1292 O O . SER A 1 176 ? 7.096 -0.233 -22.243 1.00 89.81 176 SER A O 1
ATOM 1294 N N . ALA A 1 177 ? 7.657 -0.920 -24.311 1.00 89.94 177 ALA A N 1
ATOM 1295 C CA . ALA A 1 177 ? 8.674 0.095 -24.546 1.00 89.94 177 ALA A CA 1
ATOM 1296 C C . ALA A 1 177 ? 8.629 0.574 -25.994 1.00 89.94 177 ALA A C 1
ATOM 1298 O O . ALA A 1 177 ? 8.258 -0.170 -26.903 1.00 89.94 177 ALA A O 1
ATOM 1299 N N . ALA A 1 178 ? 8.991 1.832 -26.207 1.00 89.69 178 ALA A N 1
ATOM 1300 C CA . ALA A 1 178 ? 9.020 2.461 -27.513 1.00 89.69 178 ALA A CA 1
ATOM 1301 C C . ALA A 1 178 ? 10.176 3.452 -27.609 1.00 89.69 178 ALA A C 1
ATOM 1303 O O . ALA A 1 178 ? 10.503 4.144 -26.642 1.00 89.69 178 ALA A O 1
ATOM 1304 N N . ALA A 1 179 ? 10.747 3.556 -28.806 1.00 89.69 179 ALA A N 1
ATOM 1305 C CA . ALA A 1 179 ? 11.748 4.560 -29.128 1.00 89.69 179 ALA A CA 1
ATOM 1306 C C . ALA A 1 179 ? 11.459 5.192 -30.493 1.00 89.69 179 ALA A C 1
ATOM 1308 O O . ALA A 1 179 ? 11.045 4.515 -31.442 1.00 89.69 179 ALA A O 1
ATOM 1309 N N . THR A 1 180 ? 11.684 6.502 -30.608 1.00 89.94 180 THR A N 1
ATOM 1310 C CA . THR A 1 180 ? 11.392 7.249 -31.839 1.00 89.94 180 THR A CA 1
ATOM 1311 C C . THR A 1 180 ? 12.150 6.671 -33.035 1.00 89.94 180 THR A C 1
ATOM 1313 O O . THR A 1 180 ? 13.381 6.597 -33.049 1.00 89.94 180 THR A O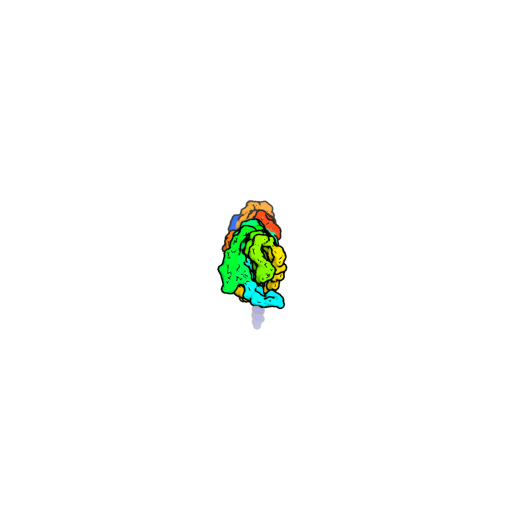 1
ATOM 1316 N N . GLY A 1 181 ? 11.401 6.276 -34.065 1.00 86.44 181 GLY A N 1
ATOM 1317 C CA . GLY A 1 181 ? 11.937 5.672 -35.286 1.00 86.44 181 GLY A CA 1
ATOM 1318 C C . GLY A 1 181 ? 12.252 4.176 -35.191 1.00 86.44 181 GLY A C 1
ATOM 1319 O O . GLY A 1 181 ? 12.655 3.610 -36.198 1.00 86.44 181 GLY A O 1
ATOM 1320 N N . LEU A 1 182 ? 12.058 3.528 -34.034 1.00 84.31 182 LEU A N 1
ATOM 1321 C CA . LEU A 1 182 ? 12.311 2.089 -33.845 1.00 84.31 182 LEU A CA 1
ATOM 1322 C C . LEU A 1 182 ? 11.035 1.267 -33.598 1.00 84.31 182 LEU A C 1
ATOM 1324 O O . LEU A 1 182 ? 11.078 0.040 -33.654 1.00 84.31 182 LEU A O 1
ATOM 1328 N N . GLY A 1 183 ? 9.899 1.933 -33.372 1.00 84.88 183 GLY A N 1
ATOM 1329 C CA . GLY A 1 183 ? 8.612 1.294 -33.100 1.00 84.88 183 GLY A CA 1
ATOM 1330 C C . GLY A 1 183 ? 8.384 1.036 -31.610 1.00 84.88 183 GLY A C 1
ATOM 1331 O O . GLY A 1 183 ? 8.980 1.697 -30.757 1.00 84.88 183 GLY A O 1
ATOM 1332 N N . SER A 1 184 ? 7.485 0.097 -31.310 1.00 85.50 184 SER A N 1
ATOM 1333 C CA . SER A 1 184 ? 7.121 -0.290 -29.947 1.00 85.50 184 SER A CA 1
ATOM 1334 C C . SER A 1 184 ? 7.049 -1.804 -29.789 1.00 85.50 184 SER A C 1
ATOM 1336 O O . SER A 1 184 ? 6.561 -2.503 -30.678 1.00 85.50 184 SER A O 1
ATOM 1338 N N . ILE A 1 185 ? 7.452 -2.280 -28.619 1.00 82.69 185 ILE A N 1
ATOM 1339 C CA . ILE A 1 185 ? 7.287 -3.654 -28.150 1.00 82.69 185 ILE A CA 1
ATOM 1340 C C . ILE A 1 185 ? 6.269 -3.677 -27.011 1.00 82.69 185 ILE A C 1
ATOM 1342 O O . ILE A 1 185 ? 6.126 -2.706 -26.266 1.00 82.69 185 ILE A O 1
ATOM 1346 N N . THR A 1 186 ? 5.514 -4.764 -26.894 1.00 87.31 186 THR A N 1
ATOM 1347 C CA . THR A 1 186 ? 4.541 -4.963 -25.815 1.00 87.31 186 THR A CA 1
ATOM 1348 C C . THR A 1 186 ? 4.483 -6.436 -25.460 1.00 87.31 186 THR A C 1
ATOM 1350 O O . THR A 1 186 ? 4.445 -7.287 -26.347 1.00 87.31 186 THR A O 1
ATOM 1353 N N . GLU A 1 187 ? 4.458 -6.724 -24.167 1.00 86.88 187 GLU A N 1
ATOM 1354 C CA . GLU A 1 187 ? 4.390 -8.068 -23.616 1.00 86.88 187 GLU A CA 1
ATOM 1355 C C . GLU A 1 187 ? 3.306 -8.123 -22.534 1.00 86.88 187 GLU A C 1
ATOM 1357 O O . GLU A 1 187 ? 3.000 -7.132 -21.870 1.00 86.88 187 GLU A O 1
ATOM 1362 N N . THR A 1 188 ? 2.667 -9.277 -22.377 1.00 91.19 188 THR A N 1
ATOM 1363 C CA . THR A 1 188 ? 1.719 -9.529 -21.289 1.00 91.19 188 THR A CA 1
ATOM 1364 C C . THR A 1 188 ? 2.088 -10.837 -20.623 1.00 91.19 188 THR A C 1
ATOM 1366 O O . THR A 1 188 ? 2.140 -11.866 -21.295 1.00 91.19 188 THR A O 1
ATOM 1369 N N . LYS A 1 189 ? 2.307 -10.799 -19.309 1.00 90.56 189 LYS A N 1
ATOM 1370 C CA . LYS A 1 189 ? 2.701 -11.968 -18.521 1.00 90.56 189 LYS A CA 1
ATOM 1371 C C . LYS A 1 189 ? 1.703 -12.224 -17.401 1.00 90.56 189 LYS A C 1
ATOM 1373 O O . LYS A 1 189 ? 1.299 -11.270 -16.726 1.00 90.56 189 LYS A O 1
ATOM 1378 N N . PRO A 1 190 ? 1.297 -13.483 -17.176 1.00 94.69 190 PRO A N 1
ATOM 1379 C CA . PRO A 1 190 ? 0.651 -13.848 -15.929 1.00 94.69 190 PRO A CA 1
ATOM 1380 C C . PRO 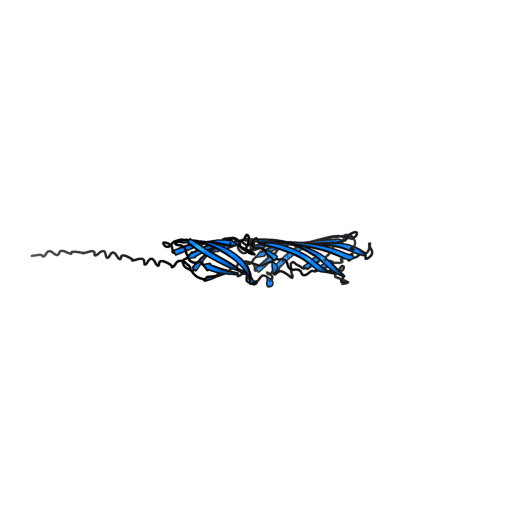A 1 190 ? 1.666 -13.772 -14.783 1.00 94.69 190 PRO A C 1
ATOM 1382 O O . PRO A 1 190 ? 2.850 -14.033 -14.974 1.00 94.69 190 PRO A O 1
ATOM 1385 N N . ILE A 1 191 ? 1.183 -13.437 -13.592 1.00 93.56 191 ILE A N 1
ATOM 1386 C CA . ILE A 1 191 ? 1.951 -13.489 -12.346 1.00 93.56 191 ILE A CA 1
ATOM 1387 C C . ILE A 1 191 ? 1.256 -14.490 -11.434 1.00 93.56 191 ILE A C 1
ATOM 1389 O O . ILE A 1 191 ? 0.030 -14.468 -11.295 1.00 93.56 191 ILE A O 1
ATOM 1393 N N . THR A 1 192 ? 2.022 -15.400 -10.848 1.00 95.56 192 THR A N 1
ATOM 1394 C CA . THR A 1 192 ? 1.581 -16.312 -9.790 1.00 95.56 192 THR A CA 1
ATOM 1395 C C . THR A 1 192 ? 2.794 -16.614 -8.934 1.00 95.56 192 THR A C 1
ATOM 1397 O O . THR A 1 192 ? 3.739 -17.224 -9.423 1.00 95.56 192 THR A O 1
ATOM 1400 N N . ASP A 1 193 ? 2.768 -16.151 -7.693 1.00 95.06 193 ASP A N 1
ATOM 1401 C CA . ASP A 1 193 ? 3.880 -16.276 -6.756 1.00 95.06 193 ASP A CA 1
ATOM 1402 C C . ASP A 1 193 ? 3.349 -16.346 -5.314 1.00 95.06 193 ASP A C 1
ATOM 1404 O O . ASP A 1 193 ? 2.146 -16.215 -5.057 1.00 95.06 193 ASP A O 1
ATOM 1408 N N . THR A 1 194 ? 4.243 -16.565 -4.363 1.00 95.56 194 THR A N 1
ATOM 1409 C CA . THR A 1 194 ? 3.999 -16.367 -2.933 1.00 95.56 194 THR A CA 1
ATOM 1410 C C . THR A 1 194 ? 3.870 -14.882 -2.594 1.00 95.56 194 THR A C 1
ATOM 1412 O O . THR A 1 194 ? 4.289 -14.016 -3.361 1.00 95.56 194 THR A O 1
ATOM 1415 N N . LEU A 1 195 ? 3.231 -14.559 -1.465 1.00 94.06 195 LEU A N 1
ATOM 1416 C CA . LEU A 1 195 ? 3.208 -13.172 -0.994 1.00 94.06 195 LEU A CA 1
ATOM 1417 C C . LEU A 1 195 ? 4.644 -12.684 -0.726 1.00 94.06 195 LEU A C 1
ATOM 1419 O O . LEU A 1 195 ? 5.375 -13.383 -0.020 1.00 94.06 195 LEU A O 1
ATOM 1423 N N . PRO A 1 196 ? 5.035 -11.501 -1.238 1.00 92.38 196 PRO A N 1
ATOM 1424 C CA . PRO A 1 196 ? 6.325 -10.903 -0.917 1.00 92.38 196 PRO A CA 1
ATOM 1425 C C . PRO A 1 196 ? 6.490 -10.739 0.593 1.00 92.38 196 PRO A C 1
ATOM 1427 O O . PRO A 1 196 ? 5.581 -10.244 1.263 1.00 92.38 196 PRO A O 1
ATOM 1430 N N . SER A 1 197 ? 7.655 -11.115 1.122 1.00 91.19 197 SER A N 1
ATOM 1431 C CA . SER A 1 197 ? 7.971 -10.960 2.549 1.00 91.19 197 SER A CA 1
ATOM 1432 C C . SER A 1 197 ? 7.898 -9.507 3.007 1.00 91.19 197 SER A C 1
ATOM 1434 O O . SER A 1 197 ? 7.526 -9.241 4.145 1.00 91.19 197 SER A O 1
ATOM 1436 N N . ASP A 1 198 ? 8.200 -8.573 2.107 1.00 89.81 198 ASP A N 1
ATOM 1437 C CA . ASP A 1 198 ? 8.290 -7.141 2.399 1.00 89.81 198 ASP A CA 1
ATOM 1438 C C . ASP A 1 198 ? 6.918 -6.498 2.665 1.00 89.81 198 ASP A C 1
ATOM 1440 O O . ASP A 1 198 ? 6.842 -5.402 3.219 1.00 89.81 198 ASP A O 1
ATOM 1444 N N . LEU A 1 199 ? 5.817 -7.179 2.313 1.00 91.06 199 LEU A N 1
ATOM 1445 C CA . LEU A 1 199 ? 4.466 -6.754 2.699 1.00 91.06 199 LEU A CA 1
ATOM 1446 C C . LEU A 1 199 ? 4.138 -7.063 4.161 1.00 91.06 199 LEU A C 1
ATOM 1448 O O . LEU A 1 199 ? 3.206 -6.461 4.699 1.00 91.06 199 LEU A O 1
ATOM 1452 N N . GLY A 1 200 ? 4.861 -7.998 4.778 1.00 92.62 200 GLY A N 1
ATOM 1453 C CA . GLY A 1 200 ? 4.527 -8.530 6.091 1.00 92.62 200 GLY A CA 1
ATOM 1454 C C . GLY A 1 200 ? 3.297 -9.446 6.091 1.00 92.62 200 GLY A C 1
ATOM 1455 O O . GLY A 1 200 ? 2.729 -9.801 5.050 1.00 92.62 200 GLY A O 1
ATOM 1456 N N . ASP A 1 201 ? 2.862 -9.841 7.285 1.00 94.38 201 ASP A N 1
ATOM 1457 C CA . ASP A 1 201 ? 1.693 -10.704 7.486 1.00 94.38 201 ASP A CA 1
ATOM 1458 C C . ASP A 1 201 ? 0.360 -9.928 7.457 1.00 94.38 201 ASP A C 1
ATOM 1460 O O . ASP A 1 201 ? -0.722 -10.522 7.396 1.00 94.38 201 ASP A O 1
ATOM 1464 N N . GLY A 1 202 ? 0.442 -8.593 7.423 1.00 95.50 202 GLY A N 1
ATOM 1465 C CA . GLY A 1 202 ? -0.702 -7.688 7.355 1.00 95.50 202 GLY A CA 1
ATOM 1466 C C . GLY A 1 202 ? -1.324 -7.369 8.712 1.00 95.50 202 GLY A C 1
ATOM 1467 O O . GLY A 1 202 ? -2.417 -6.798 8.752 1.00 95.50 202 GLY A O 1
ATOM 1468 N N . THR A 1 203 ? -0.656 -7.726 9.809 1.00 97.19 203 THR A N 1
ATOM 1469 C CA . THR A 1 203 ? -0.998 -7.311 11.170 1.00 97.19 203 THR A CA 1
ATOM 1470 C C . THR A 1 203 ? -0.876 -5.799 11.317 1.00 97.19 203 THR A C 1
ATOM 1472 O O . THR A 1 203 ? -0.019 -5.136 10.730 1.00 97.19 203 THR A O 1
ATOM 1475 N N . TRP A 1 204 ? -1.752 -5.222 12.132 1.00 98.06 204 TRP A N 1
ATOM 1476 C CA . TRP A 1 204 ? -1.748 -3.790 12.401 1.00 98.06 204 TRP A CA 1
ATOM 1477 C C . TRP A 1 204 ? -2.271 -3.493 13.799 1.00 98.06 204 TRP A C 1
ATOM 1479 O O . TRP A 1 204 ? -2.931 -4.310 14.438 1.00 98.06 204 TRP A O 1
ATOM 1489 N N . THR A 1 205 ? -1.967 -2.298 14.289 1.00 98.44 205 THR A N 1
ATOM 1490 C CA . THR A 1 205 ? -2.359 -1.846 15.625 1.00 98.44 205 THR A CA 1
ATOM 1491 C C . THR A 1 205 ? -3.291 -0.649 15.525 1.00 98.44 205 THR A C 1
ATOM 1493 O O . THR A 1 205 ? -3.010 0.292 14.786 1.00 98.44 205 THR A O 1
ATOM 1496 N N . LEU A 1 206 ? -4.376 -0.660 16.300 1.00 98.56 206 LEU A N 1
ATOM 1497 C CA . LEU A 1 206 ? -5.228 0.497 16.556 1.00 98.56 206 LEU A CA 1
ATOM 1498 C C . LEU A 1 206 ? -4.957 1.036 17.961 1.00 98.56 206 LEU A C 1
ATOM 1500 O O . LEU A 1 206 ? -5.260 0.369 18.951 1.00 98.56 206 LEU A O 1
ATOM 1504 N N . VAL A 1 207 ? -4.464 2.268 18.046 1.00 98.62 207 VAL A N 1
ATOM 1505 C CA . VAL A 1 207 ? -4.344 3.010 19.307 1.00 98.62 207 VAL A CA 1
ATOM 1506 C C . VAL A 1 207 ? -5.431 4.076 19.358 1.00 98.62 207 VAL A C 1
ATOM 1508 O O . VAL A 1 207 ? -5.526 4.903 18.455 1.00 98.62 207 VAL A O 1
ATOM 1511 N N . LEU A 1 208 ? -6.244 4.077 20.411 1.00 98.69 208 LEU A N 1
ATOM 1512 C CA . LEU A 1 208 ? -7.264 5.086 20.693 1.00 98.69 208 LEU A CA 1
ATOM 1513 C C . LEU A 1 208 ? -6.837 5.889 21.916 1.00 98.69 208 LEU A C 1
ATOM 1515 O O . LEU A 1 208 ? -6.627 5.311 22.974 1.00 98.69 208 LEU A O 1
ATOM 1519 N N . ASN A 1 209 ? -6.759 7.209 21.790 1.00 98.38 209 ASN A N 1
ATOM 1520 C CA . ASN A 1 209 ? -6.491 8.112 22.904 1.00 98.38 209 ASN A CA 1
ATOM 1521 C C . ASN A 1 209 ? -7.720 8.990 23.134 1.00 98.38 209 ASN A C 1
ATOM 1523 O O . ASN A 1 209 ? -8.048 9.844 22.304 1.00 98.38 209 ASN A O 1
ATOM 1527 N N . PHE A 1 210 ? -8.411 8.746 24.243 1.00 98.19 210 PHE A N 1
ATOM 1528 C CA . PHE A 1 210 ? -9.632 9.449 24.617 1.00 98.19 210 PHE A CA 1
ATOM 1529 C C . PHE A 1 210 ? -9.310 10.820 25.208 1.00 98.19 210 PHE A C 1
ATOM 1531 O O . PHE A 1 210 ? -8.421 10.957 26.049 1.00 98.19 210 PHE A O 1
ATOM 1538 N N . ALA A 1 211 ? -10.065 11.828 24.781 1.00 97.56 211 ALA A N 1
ATOM 1539 C CA . ALA A 1 211 ? -10.167 13.086 25.501 1.00 97.56 211 ALA A CA 1
ATOM 1540 C C . ALA A 1 211 ? -11.079 12.917 26.729 1.00 97.56 211 ALA A C 1
ATOM 1542 O O . ALA A 1 211 ? -11.733 11.885 26.901 1.00 97.56 211 ALA A O 1
ATOM 1543 N N . GLU A 1 212 ? -11.139 13.943 27.577 1.00 94.75 212 GLU A N 1
ATOM 1544 C CA . GLU A 1 212 ? -12.088 13.973 28.687 1.00 94.75 212 GLU A CA 1
ATOM 1545 C C . GLU A 1 212 ? -13.527 13.852 28.161 1.00 94.75 212 GLU A C 1
ATOM 1547 O O . GLU A 1 212 ? -13.945 14.570 27.246 1.00 94.75 212 GLU A O 1
ATOM 1552 N N . ALA A 1 213 ? -14.272 12.898 28.714 1.00 92.31 213 ALA A N 1
ATOM 1553 C CA . ALA A 1 213 ? -15.649 12.652 28.325 1.00 92.31 213 ALA A CA 1
ATOM 1554 C C . ALA A 1 213 ? -16.573 13.790 28.777 1.00 92.31 213 ALA A C 1
ATOM 1556 O O . ALA A 1 213 ? -16.425 14.341 29.865 1.00 92.31 213 ALA A O 1
ATOM 1557 N N . VAL A 1 214 ? -17.590 14.092 27.964 1.00 94.75 214 VAL A N 1
ATOM 1558 C CA . VAL A 1 214 ? -18.621 15.086 28.299 1.00 94.75 214 VAL A CA 1
ATOM 1559 C C . VAL A 1 214 ? -19.976 14.386 28.335 1.00 94.75 214 VAL A C 1
ATOM 1561 O O . VAL A 1 214 ? -20.666 14.266 27.317 1.00 94.75 214 VAL A O 1
ATOM 1564 N N . GLY A 1 215 ? -20.337 13.882 29.518 1.00 94.38 215 GLY A N 1
ATOM 1565 C CA . GLY A 1 215 ? -21.461 12.958 29.684 1.00 94.38 215 GLY A CA 1
ATOM 1566 C C . GLY A 1 215 ? -21.247 11.690 28.853 1.00 94.38 215 GLY A C 1
ATOM 1567 O O . GLY A 1 215 ? -20.149 11.139 28.814 1.00 94.38 215 GLY A O 1
ATOM 1568 N N . ASP A 1 216 ? -22.268 11.282 28.103 1.00 95.94 216 ASP A N 1
ATOM 1569 C CA . ASP A 1 216 ? -22.199 10.097 27.238 1.00 95.94 216 ASP A CA 1
ATOM 1570 C C . ASP A 1 216 ? -21.417 10.325 25.935 1.00 95.94 216 ASP A C 1
ATOM 1572 O O . ASP A 1 216 ? -21.289 9.412 25.120 1.00 95.94 216 ASP A O 1
ATOM 1576 N N . LYS A 1 217 ? -20.905 11.536 25.682 1.00 97.56 217 LYS A N 1
ATOM 1577 C CA . LYS A 1 217 ? -20.163 11.843 24.454 1.00 97.56 217 LYS A CA 1
ATOM 1578 C C . LYS A 1 217 ? -18.685 11.522 24.623 1.00 97.56 217 LYS A C 1
ATOM 1580 O O . LYS A 1 217 ? -18.034 11.986 25.556 1.00 97.56 217 LYS A O 1
ATOM 1585 N N . LEU A 1 218 ? -18.159 10.782 23.654 1.00 98.06 218 LEU A N 1
ATOM 1586 C CA . LEU A 1 218 ? -16.756 10.399 23.555 1.00 98.06 218 LEU A CA 1
ATOM 1587 C C . LEU A 1 218 ? -16.094 11.145 22.397 1.00 98.06 218 LEU A C 1
ATOM 1589 O O . LEU A 1 218 ? -16.693 11.318 21.331 1.00 98.06 218 LEU A O 1
ATOM 1593 N N . SER A 1 219 ? -14.845 11.552 22.579 1.00 98.31 219 SER A N 1
ATOM 1594 C CA . SER A 1 219 ? -14.012 12.126 21.524 1.00 98.31 219 SER A CA 1
ATOM 1595 C C . SER A 1 219 ? -12.541 11.807 21.770 1.00 98.31 219 SER A C 1
ATOM 1597 O O . SER A 1 219 ? -12.161 11.375 22.859 1.00 98.31 219 SER A O 1
ATOM 1599 N N . GLY A 1 220 ? -11.713 11.980 20.745 1.00 98.38 220 GLY A N 1
ATOM 1600 C CA . GLY A 1 220 ? -10.283 11.734 20.855 1.00 98.38 220 GLY A CA 1
ATOM 1601 C C . GLY A 1 220 ? -9.603 11.578 19.504 1.00 98.38 220 GLY A C 1
ATOM 1602 O O . GLY A 1 220 ? -10.139 11.964 18.458 1.00 98.38 220 GLY A O 1
ATOM 1603 N N . ILE A 1 221 ? -8.414 10.989 19.542 1.00 98.69 221 ILE A N 1
ATOM 1604 C CA . ILE A 1 221 ? -7.612 10.670 18.360 1.00 98.69 221 ILE A CA 1
ATOM 1605 C C . ILE A 1 221 ? -7.359 9.168 18.284 1.00 98.69 221 ILE A C 1
ATOM 1607 O O . ILE A 1 221 ? -7.196 8.498 19.301 1.00 98.69 221 ILE A O 1
ATOM 1611 N N . GLY A 1 222 ? -7.332 8.642 17.068 1.00 98.56 222 GLY A N 1
ATOM 1612 C CA . GLY A 1 222 ? -6.965 7.261 16.789 1.00 98.56 222 GLY A CA 1
ATOM 1613 C C . GLY A 1 222 ? -5.748 7.211 15.878 1.00 98.56 222 GLY A C 1
ATOM 1614 O O . GLY A 1 222 ? -5.586 8.081 15.028 1.00 98.56 222 GLY A O 1
ATOM 1615 N N . THR A 1 223 ? -4.924 6.184 16.009 1.00 98.69 223 THR A N 1
ATOM 1616 C CA . THR A 1 223 ? -3.824 5.919 15.081 1.00 98.69 223 THR A CA 1
ATOM 1617 C C . THR A 1 223 ? -3.869 4.457 14.685 1.00 98.69 223 THR A C 1
ATOM 1619 O O . THR A 1 223 ? -3.865 3.584 15.551 1.00 98.69 223 THR A O 1
ATOM 1622 N N . VAL A 1 224 ? -3.914 4.202 13.379 1.00 98.56 224 VAL A N 1
ATOM 1623 C CA . VAL A 1 224 ? -3.647 2.875 12.824 1.00 98.56 224 VAL A CA 1
ATOM 1624 C C . VAL A 1 224 ? -2.185 2.817 12.415 1.00 98.56 224 VAL A C 1
ATOM 1626 O O . VAL A 1 224 ? -1.751 3.658 11.631 1.00 98.56 224 VAL A O 1
ATOM 1629 N N . THR A 1 225 ? -1.452 1.833 12.921 1.00 98.38 225 THR A N 1
ATOM 1630 C CA . THR A 1 225 ? -0.055 1.573 12.561 1.00 98.38 225 THR A CA 1
ATOM 1631 C C . THR A 1 225 ? 0.034 0.208 11.901 1.00 98.38 225 THR A C 1
ATOM 1633 O O . THR A 1 225 ? -0.339 -0.793 12.515 1.00 98.38 225 THR A O 1
ATOM 1636 N N . LEU A 1 226 ? 0.493 0.173 10.654 1.00 97.44 226 LEU A N 1
ATOM 1637 C CA . LEU A 1 226 ? 0.757 -1.067 9.926 1.00 97.44 226 LEU A CA 1
ATOM 1638 C C . LEU A 1 226 ? 2.065 -1.702 10.407 1.00 97.44 226 LEU A C 1
ATOM 1640 O O . LEU A 1 226 ? 2.902 -1.021 10.999 1.00 97.44 226 LEU A O 1
ATOM 1644 N N . GLU A 1 227 ? 2.266 -2.986 10.117 1.00 95.62 227 GLU A N 1
ATOM 1645 C CA . GLU A 1 227 ? 3.515 -3.704 10.416 1.00 95.62 227 GLU A CA 1
ATOM 1646 C C . GLU A 1 227 ? 4.760 -3.003 9.849 1.00 95.62 227 GLU A C 1
ATOM 1648 O O . GLU A 1 227 ? 5.794 -2.936 10.507 1.00 95.62 227 GLU A O 1
ATOM 1653 N N . THR A 1 228 ? 4.630 -2.375 8.677 1.00 93.56 228 THR A N 1
ATOM 1654 C CA . THR A 1 228 ? 5.697 -1.596 8.026 1.00 93.56 228 THR A CA 1
ATOM 1655 C C . THR A 1 228 ? 6.077 -0.317 8.785 1.00 93.56 228 THR A C 1
ATOM 1657 O O . THR A 1 228 ? 6.991 0.401 8.387 1.00 93.56 228 THR A O 1
ATOM 1660 N N . GLY A 1 229 ? 5.356 0.018 9.860 1.00 95.38 229 GLY A N 1
ATOM 1661 C CA . GLY A 1 229 ? 5.498 1.263 10.612 1.00 95.38 229 GLY A CA 1
ATOM 1662 C C . GLY A 1 229 ? 4.717 2.435 10.015 1.00 95.38 229 GLY A C 1
ATOM 1663 O O . GLY A 1 229 ? 4.640 3.494 10.642 1.00 95.38 229 GLY A O 1
ATOM 1664 N N . GLN A 1 230 ? 4.093 2.268 8.842 1.00 95.25 230 GLN A N 1
ATOM 1665 C CA . GLN A 1 230 ? 3.258 3.304 8.242 1.00 95.25 230 GLN A CA 1
ATOM 1666 C C . GLN A 1 230 ? 2.055 3.605 9.142 1.00 95.25 230 GLN A C 1
ATOM 1668 O O . GLN A 1 230 ? 1.332 2.705 9.575 1.00 95.25 230 GLN A O 1
ATOM 1673 N N . THR A 1 231 ? 1.819 4.893 9.399 1.00 97.69 231 THR A N 1
ATOM 1674 C CA . THR A 1 231 ? 0.738 5.347 10.279 1.00 97.69 231 THR A CA 1
ATOM 1675 C C . THR A 1 231 ? -0.350 6.098 9.519 1.00 97.69 231 THR A C 1
ATOM 1677 O O . THR A 1 231 ? -0.088 6.864 8.587 1.00 97.69 231 THR A O 1
ATOM 1680 N N . TYR A 1 232 ? -1.592 5.896 9.952 1.00 98.25 232 TYR A N 1
ATOM 1681 C CA . TYR A 1 232 ? -2.777 6.601 9.478 1.00 98.25 232 TYR A CA 1
ATOM 1682 C C . TYR A 1 232 ? -3.490 7.217 10.686 1.00 98.25 232 TYR A C 1
ATOM 1684 O O . TYR A 1 232 ? -4.089 6.485 11.481 1.00 98.25 232 TYR A O 1
ATOM 1692 N N . PRO A 1 233 ? -3.411 8.547 10.870 1.00 98.44 233 PRO A N 1
ATOM 1693 C CA . PRO A 1 233 ? -4.072 9.207 11.983 1.00 98.44 233 PRO A CA 1
ATOM 1694 C C . PRO A 1 233 ? -5.568 9.407 11.711 1.00 98.44 233 PRO A C 1
ATOM 1696 O O . PRO A 1 233 ? -6.014 9.566 10.573 1.00 98.44 233 PRO A O 1
ATOM 1699 N N . PHE A 1 234 ? -6.346 9.415 12.788 1.00 98.75 234 PHE A N 1
ATOM 1700 C CA . PHE A 1 234 ? -7.791 9.592 12.822 1.00 98.75 234 PHE A CA 1
ATOM 1701 C C . PHE A 1 234 ? -8.173 10.569 13.933 1.00 98.75 234 PHE A C 1
ATOM 1703 O O . PHE A 1 234 ? -7.560 10.605 14.999 1.00 98.75 234 PHE A O 1
ATOM 1710 N N . ALA A 1 235 ? -9.257 11.304 13.719 1.00 98.62 235 ALA A N 1
ATOM 1711 C CA . ALA A 1 235 ? -10.025 11.927 14.791 1.00 98.62 235 ALA A CA 1
ATOM 1712 C C . ALA A 1 235 ? -11.316 11.130 14.985 1.00 98.62 235 ALA A C 1
ATOM 1714 O O . ALA A 1 235 ? -11.899 10.655 14.004 1.00 98.62 235 ALA A O 1
ATOM 1715 N N . PHE A 1 236 ? -11.785 10.985 16.224 1.00 98.62 236 PHE A N 1
ATOM 1716 C CA . PHE A 1 236 ? -13.016 10.246 16.485 1.00 98.62 236 PHE A CA 1
ATOM 1717 C C . PHE A 1 236 ? -13.992 10.979 17.386 1.00 98.62 236 PHE A C 1
ATOM 1719 O O . PHE A 1 236 ? -13.632 11.795 18.230 1.00 98.62 236 PHE A O 1
ATOM 1726 N N . THR A 1 237 ? -15.260 10.641 17.179 1.00 98.56 237 THR A N 1
ATOM 1727 C CA . THR A 1 237 ? -16.384 11.024 18.034 1.00 98.56 237 THR A CA 1
ATOM 1728 C C . THR A 1 237 ? -17.255 9.800 18.252 1.00 98.56 237 THR A C 1
ATOM 1730 O O . THR A 1 237 ? -17.302 8.913 17.398 1.00 98.56 237 THR A O 1
ATOM 1733 N N . GLY A 1 238 ? -17.951 9.728 19.375 1.00 98.06 238 GLY A N 1
ATOM 1734 C CA . GLY A 1 238 ? -18.773 8.577 19.692 1.00 98.06 238 GLY A CA 1
ATOM 1735 C C . GLY A 1 238 ? -19.708 8.811 20.858 1.00 98.06 238 GLY A C 1
ATOM 1736 O O . GLY A 1 238 ? -19.795 9.913 21.404 1.00 98.06 238 GLY A O 1
ATOM 1737 N N . THR A 1 239 ? -20.403 7.747 21.228 1.00 97.94 239 THR A N 1
ATOM 1738 C CA . THR A 1 239 ? -21.324 7.734 22.362 1.00 97.94 239 THR A CA 1
ATOM 1739 C C . THR A 1 239 ? -21.097 6.503 23.219 1.00 97.94 239 THR A C 1
ATOM 1741 O O . THR A 1 239 ? -20.876 5.418 22.677 1.00 97.94 239 THR A O 1
ATOM 1744 N N . TYR A 1 240 ? -21.202 6.676 24.529 1.00 97.69 240 TYR A N 1
ATOM 1745 C CA . TYR A 1 240 ? -21.242 5.623 25.531 1.00 97.69 240 TYR A CA 1
ATOM 1746 C C . TYR A 1 240 ? -22.692 5.349 25.950 1.00 97.69 240 TYR A C 1
ATOM 1748 O O . TYR A 1 240 ? -23.507 6.264 25.997 1.00 97.69 240 TYR A O 1
ATOM 1756 N N . THR A 1 241 ? -23.043 4.094 26.221 1.00 96.25 241 THR A N 1
ATOM 1757 C CA . THR A 1 241 ? -24.360 3.707 26.746 1.00 96.25 241 THR A CA 1
ATOM 1758 C C . THR A 1 241 ? -24.178 2.982 28.071 1.00 96.25 241 THR A C 1
ATOM 1760 O O . THR A 1 241 ? -23.859 1.798 28.096 1.00 96.25 241 THR A O 1
ATOM 1763 N N . SER A 1 242 ? 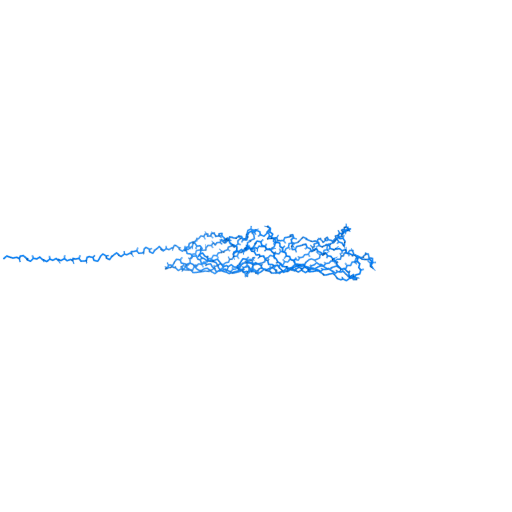-24.423 3.676 29.183 1.00 93.44 242 SER A N 1
ATOM 1764 C CA . SER A 1 242 ? -24.214 3.151 30.543 1.00 93.44 242 SER A CA 1
ATOM 1765 C C . SER A 1 242 ? -24.999 1.873 30.854 1.00 93.44 242 SER A C 1
ATOM 1767 O O . SER A 1 242 ? -24.504 1.016 31.580 1.00 93.44 242 SER A O 1
ATOM 1769 N N . ASN A 1 243 ? -26.189 1.713 30.268 1.00 91.12 243 ASN A N 1
ATOM 1770 C CA . ASN A 1 243 ? -27.035 0.533 30.471 1.00 91.12 243 ASN A CA 1
ATOM 1771 C C . ASN A 1 243 ? -26.444 -0.752 29.874 1.00 91.12 243 ASN A C 1
ATOM 1773 O O . ASN A 1 243 ? -26.697 -1.833 30.397 1.00 91.12 243 ASN A O 1
ATOM 1777 N N . THR A 1 244 ? -25.719 -0.647 28.758 1.00 93.19 244 THR A N 1
ATOM 1778 C CA . THR A 1 244 ? -25.152 -1.802 28.041 1.00 93.19 244 THR A CA 1
ATOM 1779 C C . THR A 1 244 ? -23.640 -1.889 28.172 1.00 93.19 244 THR A C 1
ATOM 1781 O O . THR A 1 244 ? -23.063 -2.898 27.793 1.00 93.19 244 THR A O 1
ATOM 1784 N N . GLY A 1 245 ? -22.991 -0.828 28.647 1.00 93.94 245 GLY A N 1
ATOM 1785 C CA . GLY A 1 245 ? -21.541 -0.720 28.667 1.00 93.94 245 GLY A CA 1
ATOM 1786 C C . GLY A 1 245 ? -20.888 -0.528 27.299 1.00 93.94 245 GLY A C 1
ATOM 1787 O O . GLY A 1 245 ? -19.661 -0.560 27.181 1.00 93.94 245 GLY A O 1
ATOM 1788 N N . GLU A 1 246 ? -21.689 -0.326 26.251 1.00 96.62 246 GLU A N 1
ATOM 1789 C CA . GLU A 1 246 ? -21.193 -0.211 24.884 1.00 96.62 246 GLU A CA 1
ATOM 1790 C C . GLU A 1 246 ? -20.762 1.217 24.548 1.00 96.62 246 GLU A C 1
ATOM 1792 O O . GLU A 1 246 ? -21.464 2.191 24.830 1.00 96.62 246 GLU A O 1
ATOM 1797 N N . SER A 1 247 ? -19.639 1.333 23.843 1.00 97.94 247 SER A N 1
ATOM 1798 C CA . SER A 1 247 ? -19.214 2.562 23.176 1.00 97.94 247 SER A CA 1
ATOM 1799 C C . SER A 1 247 ? -19.207 2.368 21.670 1.00 97.94 247 SER A C 1
ATOM 1801 O O . SER A 1 247 ? -18.657 1.389 21.172 1.00 97.94 247 SER A O 1
ATOM 1803 N N . LYS A 1 248 ? -19.772 3.325 20.932 1.00 98.25 248 LYS A N 1
ATOM 1804 C CA . LYS A 1 248 ? -19.764 3.341 19.461 1.00 98.25 248 LYS A CA 1
ATOM 1805 C C . LYS A 1 248 ? -19.002 4.562 18.983 1.00 98.25 248 LYS A C 1
ATOM 1807 O O . LYS A 1 248 ? -19.443 5.691 19.196 1.00 98.25 248 LYS A O 1
ATOM 1812 N N . LEU A 1 249 ? -17.859 4.334 18.349 1.00 98.69 249 LEU A N 1
ATOM 1813 C CA . LEU A 1 249 ? -16.950 5.370 17.874 1.00 98.69 249 LEU A CA 1
ATOM 1814 C C . LEU A 1 249 ? -16.989 5.435 16.348 1.00 98.69 249 LEU A C 1
ATOM 1816 O O . LEU A 1 249 ? -16.936 4.413 15.668 1.00 98.69 249 LEU A O 1
ATOM 1820 N N . ASN A 1 250 ? -17.029 6.648 15.809 1.00 98.62 250 ASN A N 1
ATOM 1821 C CA . ASN A 1 250 ? -16.844 6.942 14.396 1.00 98.62 250 ASN A CA 1
ATOM 1822 C C . ASN A 1 250 ? -15.514 7.680 14.228 1.00 98.62 250 ASN A C 1
ATOM 1824 O O . ASN A 1 250 ? -15.378 8.834 14.645 1.00 98.62 250 ASN A O 1
ATOM 1828 N N . LEU A 1 251 ? -14.546 7.010 13.613 1.00 98.75 251 LEU A N 1
ATOM 1829 C CA . LEU A 1 251 ? -13.210 7.510 13.324 1.00 98.75 251 LEU A CA 1
ATOM 1830 C C . LEU A 1 251 ? -13.170 8.008 11.875 1.00 98.75 251 LEU A C 1
ATOM 1832 O O . LEU A 1 251 ? -13.526 7.281 10.943 1.00 98.75 251 LEU A O 1
ATOM 1836 N N . LYS A 1 252 ? -12.689 9.233 11.673 1.00 98.62 252 LYS A N 1
ATOM 1837 C CA . LYS A 1 252 ? -12.433 9.822 10.353 1.00 98.62 252 LYS A CA 1
ATOM 1838 C C . LYS A 1 252 ? -10.948 10.103 10.210 1.00 98.62 252 LYS A C 1
ATOM 1840 O O . LYS A 1 252 ? -10.363 10.752 11.075 1.00 98.62 252 LYS A O 1
ATOM 1845 N N . GLY A 1 253 ? -10.354 9.609 9.132 1.00 98.31 253 GLY A N 1
ATOM 1846 C CA . GLY A 1 253 ? -8.932 9.780 8.890 1.00 98.31 253 GLY A CA 1
ATOM 1847 C C . GLY A 1 253 ? -8.553 11.242 8.649 1.00 98.31 253 GLY A C 1
ATOM 1848 O O . GLY A 1 253 ? -9.294 12.000 8.018 1.00 98.31 253 GLY A O 1
ATOM 1849 N N . THR A 1 254 ? -7.392 11.632 9.160 1.00 98.38 254 THR A N 1
ATOM 1850 C CA . THR A 1 254 ? -6.782 12.962 9.032 1.00 98.38 254 THR A CA 1
ATOM 1851 C C . THR A 1 254 ? -5.378 12.813 8.440 1.00 98.38 254 THR A C 1
ATOM 1853 O O . THR A 1 254 ? -4.856 11.705 8.377 1.00 98.38 254 THR A O 1
ATOM 1856 N N . GLY A 1 255 ? -4.750 13.893 7.959 1.00 96.44 255 GLY A N 1
ATOM 1857 C CA . GLY A 1 255 ? -3.382 13.828 7.415 1.00 96.44 255 GLY A CA 1
ATOM 1858 C C . GLY A 1 255 ? -3.203 12.717 6.366 1.00 96.44 255 GLY A C 1
ATOM 1859 O O . GLY A 1 255 ? -3.969 12.646 5.407 1.00 96.44 255 GLY A O 1
ATOM 1860 N N . ALA A 1 256 ? -2.236 11.817 6.579 1.00 95.00 256 ALA A N 1
ATOM 1861 C CA . ALA A 1 256 ? -2.008 10.646 5.720 1.00 95.00 256 ALA A CA 1
ATOM 1862 C C . ALA A 1 256 ? -3.190 9.652 5.696 1.00 95.00 256 ALA A C 1
ATOM 1864 O O . ALA A 1 256 ? -3.389 8.948 4.709 1.00 95.00 256 ALA A O 1
ATOM 1865 N N . GLY A 1 257 ? -4.011 9.628 6.750 1.00 97.06 257 GLY A N 1
ATOM 1866 C CA . GLY A 1 257 ? -5.241 8.842 6.869 1.00 97.06 257 GLY A CA 1
ATOM 1867 C C . GLY A 1 257 ? -6.438 9.425 6.127 1.00 97.06 257 GLY A C 1
ATOM 1868 O O . GLY A 1 257 ? -7.492 8.795 6.119 1.00 97.06 257 GLY A O 1
ATOM 1869 N N . LEU A 1 258 ? -6.329 10.604 5.501 1.00 97.69 258 LEU A N 1
ATOM 1870 C CA . LEU A 1 258 ? -7.460 11.239 4.822 1.00 97.69 258 LEU A CA 1
ATOM 1871 C C . LEU A 1 258 ? -8.142 10.269 3.840 1.00 97.69 258 LEU A C 1
ATOM 1873 O O . LEU A 1 258 ? -7.512 9.698 2.951 1.00 97.69 258 LEU A O 1
ATOM 1877 N N . GLY A 1 259 ? -9.456 10.110 4.004 1.00 96.56 259 GLY A N 1
ATOM 1878 C CA . GLY A 1 259 ? -10.286 9.205 3.208 1.00 96.56 259 GLY A CA 1
ATOM 1879 C C . GLY A 1 259 ? -10.409 7.781 3.759 1.00 96.56 259 GLY A C 1
ATOM 1880 O O . GLY A 1 259 ? -11.256 7.038 3.273 1.00 96.56 259 GLY A O 1
ATOM 1881 N N . SER A 1 260 ? -9.658 7.426 4.804 1.00 98.06 260 SER A N 1
ATOM 1882 C CA . SER A 1 260 ? -9.967 6.273 5.654 1.00 98.06 260 SER A CA 1
ATOM 1883 C C . SER A 1 260 ? -11.113 6.597 6.620 1.00 98.06 260 SER A C 1
ATOM 1885 O O . SER A 1 260 ? -11.269 7.735 7.079 1.00 98.06 260 SER A O 1
ATOM 1887 N N . MET A 1 261 ? -11.908 5.588 6.969 1.00 98.25 261 MET A N 1
ATOM 1888 C CA . MET A 1 261 ? -12.983 5.689 7.959 1.00 98.25 261 MET A CA 1
ATOM 1889 C C . MET A 1 261 ? -13.128 4.371 8.705 1.00 98.25 261 MET A C 1
ATOM 1891 O O . MET A 1 261 ? -13.194 3.323 8.072 1.00 98.25 261 MET A O 1
ATOM 1895 N N . LEU A 1 262 ? -13.262 4.422 10.027 1.00 98.50 262 LEU A N 1
ATOM 1896 C CA . LEU A 1 262 ? -13.540 3.244 10.847 1.00 98.50 262 LEU A CA 1
ATOM 1897 C C . LEU A 1 262 ? -14.734 3.506 11.762 1.00 98.50 262 LEU A C 1
ATOM 1899 O O . LEU A 1 262 ? -14.938 4.613 12.255 1.00 98.50 262 LEU A O 1
ATOM 1903 N N . LYS A 1 263 ? -15.514 2.464 12.014 1.00 98.56 263 LYS A N 1
ATOM 1904 C CA . LYS A 1 263 ? -16.473 2.393 13.109 1.00 98.56 263 LYS A CA 1
ATOM 1905 C C . LYS A 1 263 ? -15.974 1.344 14.077 1.00 98.56 263 LYS A C 1
ATOM 1907 O O . LYS A 1 263 ? -15.710 0.216 13.668 1.00 98.56 263 LYS A O 1
ATOM 1912 N N . VAL A 1 264 ? -15.841 1.731 15.334 1.00 98.50 264 VAL A N 1
ATOM 1913 C CA . VAL A 1 264 ? -15.303 0.880 16.392 1.00 98.50 264 VAL A CA 1
ATOM 1914 C C . VAL A 1 264 ? -16.369 0.718 17.462 1.00 98.50 264 VAL A C 1
ATOM 1916 O O . VAL A 1 264 ? -16.977 1.704 17.881 1.00 98.50 264 VAL A O 1
ATOM 1919 N N . THR A 1 265 ? -16.597 -0.519 17.887 1.00 98.19 265 THR A N 1
ATOM 1920 C CA . THR A 1 265 ? -17.457 -0.842 19.026 1.00 98.19 265 THR A CA 1
ATOM 1921 C C . THR A 1 265 ? -16.582 -1.365 20.153 1.00 98.19 265 THR A C 1
ATOM 1923 O O . THR A 1 265 ? -15.731 -2.224 19.923 1.00 98.19 265 THR A O 1
ATOM 1926 N N . LEU A 1 266 ? -16.772 -0.812 21.349 1.00 97.44 266 LEU A N 1
ATOM 1927 C CA . LEU A 1 266 ? -16.113 -1.257 22.572 1.00 97.44 266 LEU A CA 1
ATOM 1928 C C . LEU A 1 266 ? -17.166 -1.686 23.593 1.00 97.44 266 LEU A C 1
ATOM 1930 O O . LEU A 1 266 ? -18.252 -1.106 23.628 1.00 97.44 266 LEU A O 1
ATOM 1934 N N . HIS A 1 267 ? -16.819 -2.628 24.460 1.00 95.38 267 HIS A N 1
ATOM 1935 C CA . HIS A 1 267 ? -17.543 -2.923 25.692 1.00 95.38 267 HIS A CA 1
ATOM 1936 C C . HIS A 1 267 ? -16.599 -2.668 26.875 1.00 95.38 267 HIS A C 1
ATOM 1938 O O . HIS A 1 267 ? -15.600 -3.370 27.054 1.00 95.38 267 HIS A O 1
ATOM 1944 N N . GLY A 1 268 ? -16.845 -1.591 27.626 1.00 91.88 268 GLY A N 1
ATOM 1945 C CA . GLY A 1 268 ? -15.814 -0.993 28.482 1.00 91.88 268 GLY A CA 1
ATOM 1946 C C . GLY A 1 268 ? -14.574 -0.605 27.661 1.00 91.88 268 GLY A C 1
ATOM 1947 O O . GLY A 1 268 ? -14.681 0.160 26.703 1.00 91.88 268 GLY A O 1
ATOM 1948 N N . SER A 1 269 ? -13.411 -1.166 28.009 1.00 92.25 269 SER A N 1
ATOM 1949 C CA . SER A 1 269 ? -12.150 -0.973 27.269 1.00 92.25 269 SER A CA 1
ATOM 1950 C C . SER A 1 269 ? -11.836 -2.084 26.261 1.00 92.25 269 SER A C 1
ATOM 1952 O O . SER A 1 269 ? -10.816 -2.007 25.579 1.00 92.25 269 SER A O 1
ATOM 1954 N N . GLN A 1 270 ? -12.672 -3.123 26.175 1.00 94.75 270 GLN A N 1
ATOM 1955 C CA . GLN A 1 270 ? -12.459 -4.236 25.255 1.00 94.75 270 GLN A CA 1
ATOM 1956 C C . GLN A 1 270 ? -13.021 -3.895 23.877 1.00 94.75 270 GLN A C 1
ATOM 1958 O O . GLN A 1 270 ? -14.163 -3.449 23.757 1.00 94.75 270 GLN A O 1
ATOM 1963 N N . LEU A 1 271 ? -12.230 -4.134 22.836 1.00 96.44 271 LEU A N 1
ATOM 1964 C CA . LEU A 1 271 ? -12.682 -4.061 21.456 1.00 96.44 271 LEU A CA 1
ATOM 1965 C C . LEU A 1 271 ? -13.639 -5.213 21.143 1.00 96.44 271 LEU A C 1
ATOM 1967 O O . LEU A 1 271 ? -13.305 -6.356 21.393 1.00 96.44 271 LEU A O 1
ATOM 1971 N N . THR A 1 272 ? -14.814 -4.923 20.586 1.00 97.00 272 THR A N 1
ATOM 1972 C CA . THR A 1 272 ? -15.788 -5.963 20.194 1.00 97.00 272 THR A CA 1
ATOM 1973 C C . THR A 1 272 ? -16.100 -5.957 18.702 1.00 97.00 272 THR A C 1
ATOM 1975 O O . THR A 1 272 ? -16.613 -6.932 18.155 1.00 97.00 272 THR A O 1
ATOM 1978 N N . GLY A 1 273 ? -15.774 -4.872 17.998 1.00 97.44 273 GLY A N 1
ATOM 1979 C CA . GLY A 1 273 ? -15.884 -4.858 16.548 1.00 97.44 273 GLY A CA 1
ATOM 1980 C C . GLY A 1 273 ? -15.235 -3.652 15.891 1.00 97.44 273 GLY A C 1
ATOM 1981 O O . GLY A 1 273 ? -15.243 -2.544 16.432 1.00 97.44 273 GLY A O 1
ATOM 1982 N N . ILE A 1 274 ? -14.721 -3.868 14.683 1.00 97.88 274 ILE A N 1
ATOM 1983 C CA . ILE A 1 274 ? -14.206 -2.820 13.801 1.00 97.88 274 ILE A CA 1
ATOM 1984 C C . ILE A 1 274 ? -14.791 -3.033 12.417 1.00 97.88 274 ILE A C 1
ATOM 1986 O O . ILE A 1 274 ? -14.688 -4.117 11.859 1.00 97.88 274 ILE A O 1
ATOM 1990 N N . MET A 1 275 ? -15.334 -1.981 11.817 1.00 97.69 275 MET A N 1
ATOM 1991 C CA . MET A 1 275 ? -15.705 -2.006 10.406 1.00 97.69 275 MET A CA 1
ATOM 1992 C C . MET A 1 275 ? -15.292 -0.725 9.699 1.00 97.69 275 MET A C 1
ATOM 1994 O O . MET A 1 275 ? -15.372 0.359 10.273 1.00 97.69 275 MET A O 1
ATOM 1998 N N . GLY A 1 276 ? -14.901 -0.822 8.434 1.00 97.44 276 GLY A N 1
ATOM 1999 C CA . GLY A 1 276 ? -14.621 0.352 7.616 1.00 97.44 276 GLY A CA 1
ATOM 2000 C C . GLY A 1 276 ? -13.509 0.124 6.609 1.00 97.44 276 GLY A C 1
ATOM 2001 O O . GLY A 1 276 ? -13.419 -0.943 6.005 1.00 97.44 276 GLY A O 1
ATOM 2002 N N . GLN A 1 277 ? -12.694 1.151 6.396 1.00 97.38 277 GLN A N 1
ATOM 2003 C CA . GLN A 1 277 ? -11.623 1.155 5.416 1.00 97.38 277 GLN A CA 1
ATOM 2004 C C . GLN A 1 277 ? -10.411 1.939 5.923 1.00 97.38 277 GLN A C 1
ATOM 2006 O O . GLN A 1 277 ? -10.553 3.071 6.392 1.00 97.38 277 GLN A O 1
ATOM 2011 N N . VAL A 1 278 ? -9.222 1.362 5.756 1.00 97.69 278 VAL A N 1
ATOM 2012 C CA . VAL A 1 278 ? -7.929 2.009 6.014 1.00 97.69 278 VAL A CA 1
ATOM 2013 C C . VAL A 1 278 ? -7.030 1.787 4.811 1.00 97.69 278 VAL A C 1
ATOM 2015 O O . VAL A 1 278 ? -6.961 0.673 4.303 1.00 97.69 278 VAL A O 1
ATOM 2018 N N . ALA A 1 279 ? -6.367 2.835 4.322 1.00 96.12 279 ALA A N 1
ATOM 2019 C CA . ALA A 1 279 ? -5.454 2.738 3.179 1.00 96.12 279 ALA A CA 1
ATOM 2020 C C . ALA A 1 279 ? -6.075 2.025 1.953 1.00 96.12 279 ALA A C 1
ATOM 2022 O O . ALA A 1 279 ? -5.417 1.244 1.269 1.00 96.12 279 ALA A O 1
ATOM 2023 N N . GLY A 1 280 ? -7.371 2.253 1.700 1.00 96.12 280 GLY A N 1
ATOM 2024 C CA . GLY A 1 280 ? -8.129 1.608 0.616 1.00 96.12 280 GLY A CA 1
ATOM 2025 C C . GLY A 1 280 ? -8.607 0.178 0.902 1.00 96.12 280 GLY A C 1
ATOM 2026 O O . GLY A 1 280 ? -9.391 -0.374 0.130 1.00 96.12 280 GLY A O 1
ATOM 2027 N N . GLN A 1 281 ? -8.220 -0.413 2.025 1.00 97.62 281 GLN A N 1
ATOM 2028 C CA . GLN A 1 281 ? -8.482 -1.806 2.374 1.00 97.62 281 GLN A CA 1
ATOM 2029 C C . GLN A 1 281 ? -9.624 -1.924 3.384 1.00 97.62 281 GLN A C 1
ATOM 2031 O O . GLN A 1 281 ? -9.682 -1.167 4.351 1.00 97.62 281 GLN A O 1
ATOM 2036 N N . THR A 1 282 ? -10.564 -2.837 3.138 1.00 96.94 282 THR A N 1
ATOM 2037 C CA . THR A 1 282 ? -11.731 -3.045 4.003 1.00 96.94 282 THR A CA 1
ATOM 2038 C C . THR A 1 282 ? -11.360 -3.840 5.247 1.00 96.94 282 THR A C 1
ATOM 2040 O O . THR A 1 282 ? -10.718 -4.883 5.153 1.00 96.94 282 THR A O 1
ATOM 2043 N N . VAL A 1 283 ? -11.856 -3.375 6.392 1.00 96.06 283 VAL A N 1
ATOM 2044 C CA . VAL A 1 283 ? -11.761 -4.035 7.697 1.00 96.06 283 VAL A CA 1
ATOM 2045 C C . VAL A 1 283 ? -13.166 -4.450 8.136 1.00 96.06 283 VAL A C 1
ATOM 2047 O O . VAL A 1 283 ? -14.094 -3.643 8.036 1.00 96.06 283 VAL A O 1
ATOM 2050 N N . ASP A 1 284 ? -13.323 -5.687 8.609 1.00 96.31 284 ASP A N 1
ATOM 2051 C CA . ASP A 1 284 ? -14.557 -6.211 9.218 1.00 96.31 284 ASP A CA 1
ATOM 2052 C C . ASP A 1 284 ? -14.181 -7.237 10.301 1.00 96.31 284 ASP A C 1
ATOM 2054 O O . ASP A 1 284 ? -14.191 -8.452 10.089 1.00 96.31 284 ASP A O 1
ATOM 2058 N N . VAL A 1 285 ? -13.775 -6.718 11.459 1.00 94.88 285 VAL A N 1
ATOM 2059 C CA . VAL A 1 285 ? -13.437 -7.491 12.656 1.00 94.88 285 VAL A CA 1
ATOM 2060 C C . VAL A 1 285 ? -14.703 -7.654 13.487 1.00 94.88 285 VAL A C 1
ATOM 2062 O O . VAL A 1 285 ? -15.324 -6.662 13.882 1.00 94.88 285 VAL A O 1
ATOM 2065 N N . LYS A 1 286 ? -15.059 -8.905 13.771 1.00 91.19 286 LYS A N 1
ATOM 2066 C CA . LYS A 1 286 ? -16.106 -9.283 14.721 1.00 91.19 286 LYS A CA 1
ATOM 2067 C C . LYS A 1 286 ? -15.470 -10.239 15.717 1.00 91.19 286 LYS A C 1
ATOM 2069 O O . LYS A 1 286 ? -14.970 -11.278 15.283 1.00 91.19 286 LYS A O 1
ATOM 2074 N N . GLU A 1 287 ? -15.443 -9.846 16.986 1.00 74.38 287 GLU A N 1
ATOM 2075 C CA . GLU A 1 287 ? -15.070 -10.737 18.092 1.00 74.38 287 GLU A CA 1
ATOM 2076 C C . GLU A 1 287 ? -16.290 -11.488 18.632 1.00 74.38 287 GLU A C 1
ATOM 2078 O O . GLU A 1 287 ? -17.411 -10.924 18.581 1.00 74.38 287 GLU A O 1
#

Secondary structure (DSSP, 8-state):
------------------------PPPP-SEEEEEE-STTS----GGG-TTTTTEEEE----BTTB----EEEE-----EE-TT-EEEEEEEEEEEEES-TTS---EEEEEEEEEEEEEEEETTEEEEEEEEEEEEEEEEEETTEEEEEEEEEEEEEEEEEEETTTTEEEEEEEEEEEETTTEEEEEEEEEEEEPPGGG-S--EEEEEEEPPPBTTEEEEEEEEEETTS-EEEEEEEEEEETTTTEEEEEEEE-GGGTT-EEEEEEETTEEEEEEEEETTEEEEEE-